Protein AF-A0A1F9LWM3-F1 (afdb_monomer)

Mean predicted aligned error: 17.76 Å

Radius of gyration: 26.32 Å; Cα contacts (8 Å, |Δi|>4): 577; chains: 1; bounding box: 67×89×52 Å

Solvent-accessible surface area (backbone atoms only — not comparable to full-atom values): 18522 Å² total; per-residue (Å²): 136,89,81,86,86,81,88,82,86,82,81,79,80,81,78,81,77,80,77,76,79,79,71,56,38,6,29,39,37,38,36,37,69,60,60,33,37,36,24,49,71,84,42,78,76,50,61,20,31,70,83,51,51,6,36,76,47,73,70,38,68,54,43,80,37,42,39,35,39,34,43,88,90,64,53,74,37,77,48,82,46,73,38,43,62,73,35,62,35,36,34,38,56,45,80,53,101,93,44,68,45,78,48,81,42,74,73,76,59,51,73,53,69,86,62,81,22,7,32,43,36,38,35,35,39,58,74,70,17,39,32,26,51,72,86,41,79,80,46,53,36,52,26,39,41,41,35,38,65,64,40,78,42,45,38,36,40,38,47,96,92,43,76,52,75,48,78,44,78,38,44,59,75,39,70,37,36,39,36,38,31,68,77,80,72,46,73,47,73,64,43,70,84,65,73,77,77,74,68,79,68,90,72,72,98,65,66,58,64,59,45,74,56,67,55,101,84,56,92,62,37,26,61,42,57,42,42,69,46,56,76,77,44,62,72,52,80,76,43,59,47,64,49,99,87,72,46,82,37,80,47,52,92,86,59,81,85,72,66,62,60,83,50,24,24,68,90,70,24,87,58,80,80,41,19,31,51,68,43,40,45,55,53,52,54,42,46,49,21,48,62,40,47,78,79,34,93,84,39,57,69,70,86,52,70,71,66,44,31,50,81,79,80,128

Structure (mmCIF, N/CA/C/O backbone):
data_AF-A0A1F9LWM3-F1
#
_entry.id   AF-A0A1F9LWM3-F1
#
loop_
_atom_site.group_PDB
_atom_site.id
_atom_site.type_symbol
_atom_site.label_atom_id
_atom_site.label_alt_id
_atom_site.label_comp_id
_atom_site.label_asym_id
_atom_site.label_entity_id
_atom_site.label_seq_id
_atom_site.pdbx_PDB_ins_code
_atom_site.Cartn_x
_atom_site.Cartn_y
_atom_site.Cartn_z
_atom_site.occupancy
_atom_site.B_iso_or_equiv
_atom_site.auth_seq_id
_atom_site.auth_comp_id
_atom_site.auth_asym_id
_atom_site.auth_atom_id
_atom_site.pdbx_PDB_model_num
ATOM 1 N N . MET A 1 1 ? 27.255 71.809 -14.593 1.00 40.69 1 MET A N 1
ATOM 2 C CA . MET A 1 1 ? 25.993 71.156 -15.009 1.00 40.69 1 MET A CA 1
ATOM 3 C C . MET A 1 1 ? 25.664 70.048 -14.012 1.00 40.69 1 MET A C 1
ATOM 5 O O . MET A 1 1 ? 26.396 69.072 -13.947 1.00 40.69 1 MET A O 1
ATOM 9 N N . LYS A 1 2 ? 24.634 70.240 -13.176 1.00 40.62 2 LYS A N 1
ATOM 10 C CA . LYS A 1 2 ? 24.134 69.237 -12.217 1.00 40.62 2 LYS A CA 1
ATOM 11 C C . LYS A 1 2 ? 23.352 68.166 -12.987 1.00 40.62 2 LYS A C 1
ATOM 13 O O . LYS A 1 2 ? 22.435 68.528 -13.717 1.00 40.62 2 LYS A O 1
ATOM 18 N N . LYS A 1 3 ? 23.677 66.880 -12.825 1.00 42.22 3 LYS A N 1
ATOM 19 C CA . LYS A 1 3 ? 22.811 65.776 -13.270 1.00 42.22 3 LYS A CA 1
ATOM 20 C C . LYS A 1 3 ? 22.142 65.141 -12.054 1.00 42.22 3 LYS A C 1
ATOM 22 O O . LYS A 1 3 ? 22.800 64.548 -11.208 1.00 42.22 3 LYS A O 1
ATOM 27 N N . PHE A 1 4 ? 20.831 65.343 -11.992 1.00 43.78 4 PHE A N 1
ATOM 28 C CA . PHE A 1 4 ? 19.865 64.604 -11.190 1.00 43.78 4 PHE A CA 1
ATOM 29 C C . PHE A 1 4 ? 19.879 63.125 -11.610 1.00 43.78 4 PHE A C 1
ATOM 31 O O . PHE A 1 4 ? 19.755 62.840 -12.800 1.00 43.78 4 PHE A O 1
ATOM 38 N N . LEU A 1 5 ? 19.966 62.196 -10.656 1.00 40.78 5 LEU A N 1
ATOM 39 C CA . LEU A 1 5 ? 19.463 60.833 -10.836 1.00 40.78 5 LEU A CA 1
ATOM 40 C C . LEU A 1 5 ? 18.351 60.610 -9.810 1.00 40.78 5 LEU A C 1
ATOM 42 O O . LEU A 1 5 ? 18.603 60.551 -8.609 1.00 40.78 5 LEU A O 1
ATOM 46 N N . LEU A 1 6 ? 17.121 60.521 -10.311 1.00 42.84 6 LEU A N 1
ATOM 47 C CA . LEU A 1 6 ? 15.957 60.024 -9.589 1.00 42.84 6 LEU A CA 1
ATOM 48 C C . LEU A 1 6 ? 15.693 58.577 -10.026 1.00 42.84 6 LEU A C 1
ATOM 50 O O . LEU A 1 6 ? 15.659 58.307 -11.222 1.00 42.84 6 LEU A O 1
ATOM 54 N N . GLY A 1 7 ? 15.398 57.719 -9.047 1.00 42.75 7 GLY A N 1
ATOM 55 C CA . GLY A 1 7 ? 14.400 56.652 -9.161 1.00 42.75 7 GLY A CA 1
ATOM 56 C C . GLY A 1 7 ? 14.847 55.310 -9.749 1.00 42.75 7 GLY A C 1
ATOM 57 O O . GLY A 1 7 ? 15.099 55.194 -10.938 1.00 42.75 7 GLY A O 1
ATOM 58 N N . LEU A 1 8 ? 14.800 54.256 -8.932 1.00 37.59 8 LEU A N 1
ATOM 59 C CA . LEU A 1 8 ? 13.649 53.338 -8.893 1.00 37.59 8 LEU A CA 1
ATOM 60 C C . LEU A 1 8 ? 13.832 52.382 -7.700 1.00 37.59 8 LEU A C 1
ATOM 62 O O . LEU A 1 8 ? 14.733 51.549 -7.693 1.00 37.59 8 LEU A O 1
ATOM 66 N N . SER A 1 9 ? 12.986 52.508 -6.676 1.00 44.22 9 SER A N 1
ATOM 67 C CA . SER A 1 9 ? 12.889 51.500 -5.617 1.00 44.22 9 SER A CA 1
ATOM 68 C C . SER A 1 9 ? 11.904 50.435 -6.092 1.00 44.22 9 SER A C 1
ATOM 70 O O . SER A 1 9 ? 10.707 50.698 -6.205 1.00 44.22 9 SER A O 1
ATOM 72 N N . ALA A 1 10 ? 12.411 49.259 -6.456 1.00 43.38 10 ALA A N 1
ATOM 73 C CA . ALA A 1 10 ? 11.581 48.119 -6.818 1.00 43.38 10 ALA A CA 1
ATOM 74 C C . ALA A 1 10 ? 11.093 47.437 -5.531 1.00 43.38 10 ALA A C 1
ATOM 76 O O . ALA A 1 10 ? 11.831 46.689 -4.892 1.00 43.38 10 ALA A O 1
ATOM 77 N N . ALA A 1 11 ? 9.847 47.709 -5.139 1.00 51.31 11 ALA A N 1
ATOM 78 C CA . ALA A 1 11 ? 9.157 46.934 -4.117 1.00 51.31 11 ALA A CA 1
ATOM 79 C C . ALA A 1 11 ? 8.838 45.543 -4.692 1.00 51.31 11 ALA A C 1
ATOM 81 O O . ALA A 1 11 ? 7.931 45.377 -5.506 1.00 51.31 11 ALA A O 1
ATOM 82 N N . MET A 1 12 ? 9.634 44.548 -4.305 1.00 40.72 12 MET A N 1
ATOM 83 C CA . MET A 1 12 ? 9.445 43.151 -4.684 1.00 40.72 12 MET A CA 1
ATOM 84 C C . MET A 1 12 ? 8.271 42.576 -3.882 1.00 40.72 12 MET A C 1
ATOM 86 O O . MET A 1 12 ? 8.397 42.271 -2.697 1.00 40.72 12 MET A O 1
ATOM 90 N N . LEU A 1 13 ? 7.107 42.476 -4.526 1.00 42.38 13 LEU A N 1
ATOM 91 C CA . LEU A 1 13 ? 5.911 41.851 -3.968 1.00 42.38 13 LEU A CA 1
ATOM 92 C C . LEU A 1 13 ? 6.178 40.344 -3.797 1.00 42.38 13 LEU A C 1
ATOM 94 O O . LEU A 1 13 ? 6.247 39.597 -4.774 1.00 42.38 13 LEU A O 1
ATOM 98 N N . LEU A 1 14 ? 6.383 39.906 -2.555 1.00 36.53 14 LEU A N 1
ATOM 99 C CA . LEU A 1 14 ? 6.600 38.506 -2.197 1.00 36.53 14 LEU A CA 1
ATOM 100 C C . LEU A 1 14 ? 5.278 37.735 -2.351 1.00 36.53 14 LEU A C 1
ATOM 102 O O . LEU A 1 14 ? 4.450 37.707 -1.443 1.00 36.53 14 LEU A O 1
ATOM 106 N N . VAL A 1 15 ? 5.066 37.116 -3.510 1.00 42.72 15 VAL A N 1
ATOM 107 C CA . VAL A 1 15 ? 3.964 36.167 -3.709 1.00 42.72 15 VAL A CA 1
ATOM 108 C C . VAL A 1 15 ? 4.359 34.853 -3.036 1.00 42.72 15 VAL A C 1
ATOM 110 O O . VAL A 1 15 ? 5.159 34.082 -3.566 1.00 42.72 15 VAL A O 1
ATOM 113 N N . VAL A 1 16 ? 3.832 34.614 -1.835 1.00 39.31 16 VAL A N 1
ATOM 114 C CA . VAL A 1 16 ? 3.991 33.342 -1.121 1.00 39.31 16 VAL A CA 1
ATOM 115 C C . VAL A 1 16 ? 3.153 32.286 -1.841 1.00 39.31 16 VAL A C 1
ATOM 117 O O . VAL A 1 16 ? 1.946 32.180 -1.635 1.00 39.31 16 VAL A O 1
ATOM 120 N N . PHE A 1 17 ? 3.792 31.506 -2.711 1.00 39.25 17 PHE A N 1
ATOM 121 C CA . PHE A 1 17 ? 3.201 30.289 -3.258 1.00 39.25 17 PHE A CA 1
ATOM 122 C C . PHE A 1 17 ? 3.195 29.212 -2.171 1.00 39.25 17 PHE A C 1
ATOM 124 O O . PHE A 1 17 ? 4.196 28.535 -1.936 1.00 39.25 17 PHE A O 1
ATOM 131 N N . VAL A 1 18 ? 2.056 29.053 -1.496 1.00 36.53 18 VAL A N 1
ATOM 132 C CA . VAL A 1 18 ? 1.803 27.888 -0.643 1.00 36.53 18 VAL A CA 1
ATOM 133 C C . VAL A 1 18 ? 1.646 26.685 -1.570 1.00 36.53 18 VAL A C 1
ATOM 135 O O . VAL A 1 18 ? 0.591 26.463 -2.160 1.00 36.53 18 VAL A O 1
ATOM 138 N N . SER A 1 19 ? 2.733 25.942 -1.758 1.00 38.84 19 SER A N 1
ATOM 139 C CA . SER A 1 19 ? 2.702 24.672 -2.478 1.00 38.84 19 SER A CA 1
ATOM 140 C C . SER A 1 19 ? 2.034 23.647 -1.569 1.00 38.84 19 SER A C 1
ATOM 142 O O . SER A 1 19 ? 2.652 23.143 -0.634 1.00 38.84 19 SER A O 1
ATOM 144 N N . PHE A 1 20 ? 0.751 23.377 -1.796 1.00 34.34 20 PHE A N 1
ATOM 145 C CA . PHE A 1 20 ? 0.092 22.232 -1.182 1.00 34.34 20 PHE A CA 1
ATOM 146 C C . PHE A 1 20 ? 0.652 20.971 -1.846 1.00 34.34 20 PHE A C 1
ATOM 148 O O . PHE A 1 20 ? 0.296 20.650 -2.978 1.00 34.34 20 PHE A O 1
ATOM 155 N N . GLU A 1 21 ? 1.552 20.264 -1.159 1.00 38.19 21 GLU A N 1
ATOM 156 C CA . GLU A 1 21 ? 1.826 18.865 -1.481 1.00 38.19 21 GLU A CA 1
ATOM 157 C C . GLU A 1 21 ? 0.512 18.099 -1.318 1.00 38.19 21 GLU A C 1
ATOM 159 O O . GLU A 1 21 ? 0.048 17.853 -0.202 1.00 38.19 21 GLU A O 1
ATOM 164 N N . VAL A 1 22 ? -0.112 17.733 -2.435 1.00 39.91 22 VAL A N 1
ATOM 165 C CA . VAL A 1 22 ? -1.206 16.766 -2.429 1.00 39.91 22 VAL A CA 1
ATOM 166 C C . VAL A 1 22 ? -0.569 15.413 -2.122 1.00 39.91 22 VAL A C 1
ATOM 168 O O . VAL A 1 22 ? -0.155 14.690 -3.024 1.00 39.91 22 VAL A O 1
ATOM 171 N N . LYS A 1 23 ? -0.405 15.097 -0.832 1.00 45.34 23 LYS A N 1
ATOM 172 C CA . LYS A 1 23 ? 0.000 13.756 -0.400 1.00 45.34 23 LYS A CA 1
ATOM 173 C C . LYS A 1 23 ? -1.009 12.756 -0.953 1.00 45.34 23 LYS A C 1
ATOM 175 O O . LYS A 1 23 ? -2.215 12.940 -0.783 1.00 45.34 23 LYS A O 1
ATOM 180 N N . ALA A 1 24 ? -0.514 11.736 -1.646 1.00 52.72 24 ALA A N 1
ATOM 181 C CA . ALA A 1 24 ? -1.356 10.747 -2.297 1.00 52.72 24 ALA A CA 1
ATOM 182 C C . ALA A 1 24 ? -2.116 9.951 -1.232 1.00 52.72 24 ALA A C 1
ATOM 184 O O . ALA A 1 24 ? -1.538 9.222 -0.434 1.00 52.72 24 ALA A O 1
ATOM 185 N N . ALA A 1 25 ? -3.424 10.145 -1.165 1.00 63.16 25 ALA A N 1
ATOM 186 C CA . ALA A 1 25 ? -4.179 9.701 -0.014 1.00 63.16 25 ALA A CA 1
ATOM 187 C C . ALA A 1 25 ? -4.451 8.182 -0.052 1.00 63.16 25 ALA A C 1
ATOM 189 O O . ALA A 1 25 ? -4.702 7.598 -1.107 1.00 63.16 25 ALA A O 1
ATOM 190 N N . GLY A 1 26 ? -4.354 7.532 1.105 1.00 70.75 26 GLY A N 1
ATOM 191 C CA . GLY A 1 26 ? -4.712 6.134 1.321 1.00 70.75 26 GLY A CA 1
ATOM 192 C C . GLY A 1 26 ? -6.181 5.962 1.707 1.00 70.75 26 GLY A C 1
ATOM 193 O O . GLY A 1 26 ? -6.928 6.924 1.906 1.00 70.75 26 GLY A O 1
ATOM 194 N N . HIS A 1 27 ? -6.600 4.711 1.842 1.00 78.44 27 HIS A N 1
ATOM 195 C CA . HIS A 1 27 ? -7.962 4.342 2.213 1.00 78.44 27 HIS A CA 1
ATOM 196 C C . HIS A 1 27 ? -7.955 3.356 3.384 1.00 78.44 27 HIS A C 1
ATOM 198 O O . HIS A 1 27 ? -6.995 2.609 3.583 1.00 78.44 27 HIS A O 1
ATOM 204 N N . LEU A 1 28 ? -9.041 3.328 4.151 1.00 83.62 28 LEU A N 1
ATOM 205 C CA . LEU A 1 28 ? -9.250 2.376 5.238 1.00 83.62 28 LEU A CA 1
ATOM 206 C C . LEU A 1 28 ? -10.590 1.670 5.048 1.00 83.62 28 LEU A C 1
ATOM 208 O O . LEU A 1 28 ? -11.639 2.306 5.095 1.00 83.62 28 LEU A O 1
ATOM 212 N N . GLN A 1 29 ? -10.556 0.351 4.896 1.00 85.44 29 GLN A N 1
ATOM 213 C CA . GLN A 1 29 ? -11.725 -0.509 5.016 1.00 85.44 29 GLN A CA 1
ATOM 214 C C . GLN A 1 29 ? -11.766 -1.076 6.434 1.00 85.44 29 GLN A C 1
ATOM 216 O O . GLN A 1 29 ? -10.887 -1.828 6.845 1.00 85.44 29 GLN A O 1
ATOM 221 N N . ILE A 1 30 ? -12.826 -0.771 7.163 1.00 87.75 30 ILE A N 1
ATOM 222 C CA . ILE A 1 30 ? -13.181 -1.452 8.401 1.00 87.75 30 ILE A CA 1
ATOM 223 C C . ILE A 1 30 ? -14.197 -2.526 8.033 1.00 87.75 30 ILE A C 1
ATOM 225 O O . ILE A 1 30 ? -15.249 -2.221 7.470 1.00 87.75 30 ILE A O 1
ATOM 229 N N . VAL A 1 31 ? -13.872 -3.780 8.326 1.00 83.88 31 VAL A N 1
ATOM 230 C CA . VAL A 1 31 ? -14.767 -4.925 8.146 1.00 83.88 31 VAL A CA 1
ATOM 231 C C . VAL A 1 31 ? -15.340 -5.277 9.509 1.00 83.88 31 VAL A C 1
ATOM 233 O O . VAL A 1 31 ? -14.603 -5.698 10.397 1.00 83.88 31 VAL A O 1
ATOM 236 N N . ALA A 1 32 ? -16.639 -5.060 9.692 1.00 85.62 32 ALA A N 1
ATOM 237 C CA . ALA A 1 32 ? -17.309 -5.236 10.977 1.00 85.62 32 ALA A CA 1
ATOM 238 C C . ALA A 1 32 ? -18.819 -5.433 10.790 1.00 85.62 32 ALA A C 1
ATOM 240 O O . ALA A 1 32 ? -19.375 -5.088 9.744 1.00 85.62 32 ALA A O 1
ATOM 241 N N . GLU A 1 33 ? -19.485 -5.936 11.830 1.00 86.94 33 GLU A N 1
ATOM 242 C CA . GLU A 1 33 ? -20.948 -5.910 11.933 1.00 86.94 33 GLU A CA 1
ATOM 243 C C . GLU A 1 33 ? -21.484 -4.460 11.948 1.00 86.94 33 GLU A C 1
ATOM 245 O O . GLU A 1 33 ? -20.719 -3.533 12.234 1.00 86.94 33 GLU A O 1
ATOM 250 N N . PRO A 1 34 ? -22.758 -4.214 11.589 1.00 91.00 34 PRO A N 1
ATOM 251 C CA . PRO A 1 34 ? -23.325 -2.865 11.589 1.00 91.00 34 PRO A CA 1
ATOM 252 C C . PRO A 1 34 ? -23.490 -2.288 13.007 1.00 91.00 34 PRO A C 1
ATOM 254 O O . PRO A 1 34 ? -23.696 -3.028 13.963 1.00 91.00 34 PRO A O 1
ATOM 257 N N . GLY A 1 35 ? -23.459 -0.958 13.126 1.00 91.38 35 GLY A N 1
ATOM 258 C CA . GLY A 1 35 ? -23.727 -0.233 14.378 1.00 91.38 35 GLY A CA 1
ATOM 259 C C . GLY A 1 35 ? -22.514 -0.015 15.292 1.00 91.38 35 GLY A C 1
ATOM 260 O O . GLY A 1 35 ? -22.679 0.396 16.439 1.00 91.38 35 GLY A O 1
ATOM 261 N N . ILE A 1 36 ? -21.291 -0.269 14.815 1.00 93.06 36 ILE A N 1
ATOM 262 C CA . ILE A 1 36 ? -20.056 0.018 15.558 1.00 93.06 36 ILE A CA 1
ATOM 263 C C . ILE A 1 36 ? -19.633 1.458 15.284 1.00 93.06 36 ILE A C 1
ATOM 265 O O . ILE A 1 36 ? -19.370 1.819 14.134 1.00 93.06 36 ILE A O 1
ATOM 269 N N . ARG A 1 37 ? -19.527 2.282 16.332 1.00 95.50 37 ARG A N 1
ATOM 270 C CA . ARG A 1 37 ? -19.065 3.673 16.221 1.00 95.50 37 ARG A CA 1
ATOM 271 C C . ARG A 1 37 ? -17.559 3.712 16.033 1.00 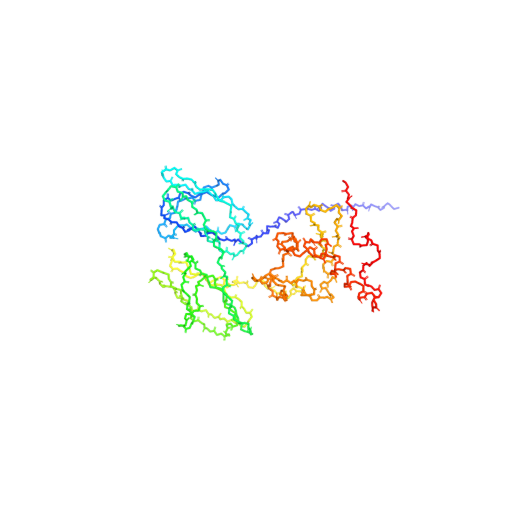95.50 37 ARG A C 1
ATOM 273 O O . ARG A 1 37 ? -16.821 3.150 16.838 1.00 95.50 37 ARG A O 1
ATOM 280 N N . ILE A 1 38 ? -17.104 4.422 15.007 1.00 95.44 38 ILE A N 1
ATOM 281 C CA . ILE A 1 38 ? -15.694 4.534 14.636 1.00 95.44 38 ILE A CA 1
ATOM 282 C C . ILE A 1 38 ? -15.186 5.955 14.869 1.00 95.44 38 ILE A C 1
ATOM 284 O O . ILE A 1 38 ? -15.796 6.938 14.437 1.00 95.44 38 ILE A O 1
ATOM 288 N N . ARG A 1 39 ? -14.011 6.060 15.497 1.00 94.19 39 ARG A N 1
ATOM 289 C CA . ARG A 1 39 ? -13.215 7.288 15.581 1.00 94.19 39 ARG A CA 1
ATOM 290 C C . ARG A 1 39 ? -11.779 7.033 15.124 1.00 94.19 39 ARG A C 1
ATOM 292 O O . ARG A 1 39 ? -11.217 5.978 15.416 1.00 94.19 39 ARG A O 1
ATOM 299 N N . LEU A 1 40 ? -11.180 8.012 14.453 1.00 90.12 40 LEU A N 1
ATOM 300 C CA . LEU A 1 40 ? -9.762 8.029 14.088 1.00 90.12 40 LEU A CA 1
ATOM 301 C C . LEU A 1 40 ? -9.097 9.257 14.706 1.00 90.12 40 LEU A C 1
ATOM 303 O O . LEU A 1 40 ? -9.553 10.365 14.457 1.00 90.12 40 LEU A O 1
ATOM 307 N N . ASN A 1 41 ? -8.029 9.077 15.489 1.00 89.38 41 ASN A N 1
ATOM 308 C CA . ASN A 1 41 ? -7.364 10.172 16.218 1.00 89.38 41 ASN A CA 1
ATOM 309 C C . ASN A 1 41 ? -8.370 11.042 16.996 1.00 89.38 41 ASN A C 1
ATOM 311 O O . ASN A 1 41 ? -8.337 12.265 16.932 1.00 89.38 41 ASN A O 1
ATOM 315 N N . ASP A 1 42 ? -9.316 10.380 17.669 1.00 87.06 42 ASP A N 1
ATOM 316 C CA . ASP A 1 42 ? -10.435 10.983 18.401 1.00 87.06 42 ASP A CA 1
ATOM 317 C C . ASP A 1 42 ? -11.478 11.726 17.535 1.00 87.06 42 ASP A C 1
ATOM 319 O O . ASP A 1 42 ? -12.533 12.112 18.036 1.00 87.06 42 ASP A O 1
ATOM 323 N N . GLU A 1 43 ? -11.302 11.831 16.223 1.00 94.00 43 GLU A N 1
ATOM 324 C CA . GLU A 1 43 ? -12.312 12.372 15.312 1.00 94.00 43 GLU A CA 1
ATOM 325 C C . GLU A 1 43 ? -13.388 11.319 14.994 1.00 94.00 43 GLU A C 1
ATOM 327 O O . GLU A 1 43 ? -13.061 10.198 14.603 1.00 94.00 43 GLU A O 1
ATOM 332 N N . ALA A 1 44 ? -14.673 11.655 15.143 1.00 94.44 44 ALA A N 1
ATOM 333 C CA . ALA A 1 44 ? -15.774 10.748 14.810 1.00 94.44 44 ALA A CA 1
ATOM 334 C C . ALA A 1 44 ? -15.939 10.573 13.294 1.00 94.44 44 ALA A C 1
ATOM 336 O O . ALA A 1 44 ? -16.039 11.551 12.560 1.00 94.44 44 ALA A O 1
ATOM 337 N N . LYS A 1 45 ? -15.990 9.315 12.837 1.00 94.50 45 LYS A N 1
ATOM 338 C CA . LYS A 1 45 ? -16.151 8.948 11.418 1.00 94.50 45 LYS A CA 1
ATOM 339 C C . LYS A 1 45 ? -17.523 8.353 11.090 1.00 94.50 45 LYS A C 1
ATOM 341 O O . LYS A 1 45 ? -17.865 8.250 9.918 1.00 94.50 45 LYS A O 1
ATOM 346 N N . GLY A 1 46 ? -18.314 8.008 12.106 1.00 94.19 46 GLY A N 1
ATOM 347 C CA . GLY A 1 46 ? -19.680 7.495 11.968 1.00 94.19 46 GLY A CA 1
ATOM 348 C C . GLY A 1 46 ? -19.824 6.060 12.470 1.00 94.19 46 GLY A C 1
ATOM 349 O O . GLY A 1 46 ? -19.032 5.611 13.299 1.00 94.19 46 GLY A O 1
ATOM 350 N N . GLU A 1 47 ? -20.819 5.342 11.951 1.00 93.75 47 GLU A N 1
ATOM 351 C CA . GLU A 1 47 ? -21.125 3.954 12.317 1.00 93.75 47 GLU A CA 1
ATOM 352 C C . GLU A 1 47 ? -20.956 2.996 11.131 1.00 93.75 47 GLU A C 1
ATOM 354 O O . GLU A 1 47 ? -21.168 3.362 9.972 1.00 93.75 47 GLU A O 1
ATOM 359 N N . THR A 1 48 ? -20.549 1.759 11.412 1.00 91.38 48 THR A N 1
ATOM 360 C CA . THR A 1 48 ? -20.458 0.689 10.409 1.00 91.38 48 THR A CA 1
ATOM 361 C C . THR A 1 48 ? -21.847 0.290 9.901 1.00 91.38 48 THR A C 1
ATOM 363 O O . THR A 1 48 ? -22.832 0.312 10.637 1.00 91.38 48 THR A O 1
ATOM 366 N N . THR A 1 49 ? -21.951 -0.106 8.630 1.00 86.12 49 THR A N 1
ATOM 367 C CA . THR A 1 49 ? -23.220 -0.466 7.980 1.00 86.12 49 THR A CA 1
ATOM 368 C C . THR A 1 49 ? -23.113 -1.772 7.199 1.00 86.12 49 THR A C 1
ATOM 370 O O . THR A 1 49 ? -22.057 -2.121 6.667 1.00 86.12 49 THR A O 1
ATOM 373 N N . GLN A 1 50 ? -24.241 -2.469 7.043 1.00 79.44 50 GLN A N 1
ATOM 374 C CA . GLN A 1 50 ? -24.302 -3.690 6.237 1.00 79.44 50 GLN A CA 1
ATOM 375 C C . GLN A 1 50 ? -24.029 -3.413 4.748 1.00 79.44 50 GLN A C 1
ATOM 377 O O . GLN A 1 50 ? -23.350 -4.201 4.094 1.00 79.44 50 GLN A O 1
ATOM 382 N N . LYS A 1 51 ? -24.488 -2.266 4.217 1.00 70.00 51 LYS A N 1
ATOM 383 C CA . LYS A 1 51 ? -24.311 -1.879 2.802 1.00 70.00 51 LYS A CA 1
ATOM 384 C C . LYS A 1 51 ? -22.834 -1.809 2.387 1.00 70.00 51 LYS A C 1
ATOM 386 O O . LYS A 1 51 ? -22.517 -2.106 1.240 1.00 70.00 51 LYS A O 1
ATOM 391 N N . ALA A 1 52 ? -21.944 -1.427 3.303 1.00 66.38 52 ALA A N 1
ATOM 392 C CA . ALA A 1 52 ? -20.509 -1.300 3.049 1.00 66.38 52 ALA A CA 1
ATOM 393 C C . ALA A 1 52 ? -19.677 -2.481 3.588 1.00 66.38 52 ALA A C 1
ATOM 395 O O . ALA A 1 52 ? -18.448 -2.411 3.562 1.00 66.38 52 ALA A O 1
ATOM 396 N N . GLY A 1 53 ? -20.321 -3.538 4.108 1.00 74.00 53 GLY A N 1
ATOM 397 C CA . GLY A 1 53 ? -19.628 -4.622 4.816 1.00 74.00 53 GLY A CA 1
ATOM 398 C C . GLY A 1 53 ? -18.822 -4.125 6.025 1.00 74.00 53 GLY A C 1
ATOM 399 O O . GLY A 1 53 ? -17.756 -4.664 6.314 1.00 74.00 53 GLY A O 1
ATOM 400 N N . GLY A 1 54 ? -19.290 -3.050 6.669 1.00 86.25 54 GLY A N 1
ATOM 401 C CA . GLY A 1 54 ? -18.558 -2.284 7.672 1.00 86.25 54 GLY A CA 1
ATOM 402 C C . GLY A 1 54 ? -18.513 -0.793 7.321 1.00 86.25 54 GLY A C 1
ATOM 403 O O . GLY A 1 54 ? -19.555 -0.155 7.174 1.00 86.25 54 GLY A O 1
ATOM 404 N N . MET A 1 55 ? -17.319 -0.216 7.198 1.00 87.81 55 MET A N 1
ATOM 405 C CA . MET A 1 55 ? -17.106 1.194 6.846 1.00 87.81 55 MET A CA 1
ATOM 406 C C . MET A 1 55 ? -15.918 1.334 5.893 1.00 87.81 55 MET A C 1
ATOM 408 O O . MET A 1 55 ? -14.917 0.644 6.049 1.00 87.81 55 MET A O 1
ATOM 412 N N . TYR A 1 56 ? -16.006 2.257 4.936 1.00 85.25 56 TYR A N 1
ATOM 413 C CA . TYR A 1 56 ? -14.884 2.616 4.071 1.00 85.25 56 TYR A CA 1
ATOM 414 C C . TYR A 1 56 ? -14.603 4.109 4.177 1.00 85.25 56 TYR A C 1
ATOM 416 O O . TYR A 1 56 ? -15.505 4.923 3.979 1.00 85.25 56 TYR A O 1
ATOM 424 N N . LEU A 1 57 ? -13.360 4.453 4.497 1.00 85.81 57 LEU A N 1
ATOM 425 C CA . LEU A 1 57 ? -12.881 5.821 4.613 1.00 85.81 57 LEU A CA 1
ATOM 426 C C . LEU A 1 57 ? -11.873 6.099 3.508 1.00 85.81 57 LEU A C 1
ATOM 428 O O . LEU A 1 57 ? -10.909 5.358 3.317 1.00 85.81 57 LEU A O 1
ATOM 432 N N . GLU A 1 58 ? -12.109 7.189 2.792 1.00 79.81 58 GLU A N 1
ATOM 433 C CA . GLU A 1 58 ? -11.300 7.605 1.659 1.00 79.81 58 GLU A CA 1
ATOM 434 C C . GLU A 1 58 ? -10.414 8.785 1.997 1.00 79.81 58 GLU A C 1
ATOM 436 O O . GLU A 1 58 ? -10.707 9.570 2.897 1.00 79.81 58 GLU A O 1
ATOM 441 N N . ASN A 1 59 ? -9.364 8.928 1.197 1.00 75.56 59 ASN A N 1
ATOM 442 C CA . ASN A 1 59 ? -8.505 10.093 1.189 1.00 75.56 59 ASN A CA 1
ATOM 443 C C . ASN A 1 59 ? -7.878 10.407 2.557 1.00 75.56 59 ASN A C 1
ATOM 445 O O . ASN A 1 59 ? -7.757 11.563 2.962 1.00 75.56 59 ASN A O 1
ATOM 449 N N . LEU A 1 60 ? -7.456 9.361 3.264 1.00 77.50 60 LEU A N 1
ATOM 450 C CA . LEU A 1 60 ? -6.708 9.477 4.506 1.00 77.50 60 LEU A CA 1
ATOM 451 C C . LEU A 1 60 ? -5.237 9.750 4.186 1.00 77.50 60 LEU A C 1
ATOM 453 O O . LEU A 1 60 ? -4.638 9.065 3.361 1.00 77.50 60 LEU A O 1
ATOM 457 N N . ALA A 1 61 ? -4.631 10.736 4.840 1.00 78.38 61 ALA A N 1
ATOM 458 C CA . ALA A 1 61 ? -3.194 10.959 4.713 1.00 78.38 61 ALA A CA 1
ATOM 459 C C . ALA A 1 61 ? -2.420 9.714 5.176 1.00 78.38 61 ALA A C 1
ATOM 461 O O . ALA A 1 61 ? -2.836 9.038 6.114 1.00 78.38 61 ALA A O 1
ATOM 462 N N . ALA A 1 62 ? -1.279 9.405 4.560 1.00 70.06 62 ALA A N 1
ATOM 463 C CA . ALA A 1 62 ? -0.423 8.359 5.103 1.00 70.06 62 ALA A CA 1
ATOM 464 C C . ALA A 1 62 ? 0.114 8.745 6.486 1.00 70.06 62 ALA A C 1
ATOM 466 O O . ALA A 1 62 ? 0.478 9.897 6.743 1.00 70.06 62 ALA A O 1
ATOM 467 N N . GLY A 1 63 ? 0.186 7.763 7.380 1.00 69.88 63 GLY A N 1
ATOM 468 C CA . GLY A 1 63 ? 0.608 7.973 8.758 1.00 69.88 63 GLY A CA 1
ATOM 469 C C . GLY A 1 63 ? -0.040 7.007 9.738 1.00 69.88 63 GLY A C 1
ATOM 470 O O . GLY A 1 63 ? -0.817 6.130 9.362 1.00 69.88 63 GLY A O 1
ATOM 471 N N . SER A 1 64 ? 0.313 7.171 11.011 1.00 75.50 64 SER A N 1
ATOM 472 C CA . SER A 1 64 ? -0.296 6.409 12.099 1.00 75.50 64 SER A CA 1
ATOM 473 C C . SER A 1 64 ? -1.619 7.039 12.515 1.00 75.50 64 SER A C 1
ATOM 475 O O . SER A 1 64 ? -1.705 8.254 12.709 1.00 75.50 64 SER A O 1
ATOM 477 N N . TYR A 1 65 ? -2.635 6.204 12.686 1.00 80.19 65 TYR A N 1
ATOM 478 C CA . TYR A 1 65 ? -3.939 6.576 13.206 1.00 80.19 65 TYR A CA 1
ATOM 479 C C . TYR A 1 65 ? -4.279 5.716 14.414 1.00 80.19 65 TYR A C 1
ATOM 481 O O . TYR A 1 65 ? -4.125 4.496 14.402 1.00 80.19 65 TYR A O 1
ATOM 489 N N . LYS A 1 66 ? -4.815 6.354 15.450 1.00 82.75 66 LYS A N 1
ATOM 490 C CA . LYS A 1 66 ? -5.470 5.681 16.564 1.00 82.75 66 LYS A CA 1
ATOM 491 C C . LYS A 1 66 ? -6.913 5.388 16.171 1.00 82.75 66 LYS A C 1
ATOM 493 O O . LYS A 1 66 ? -7.744 6.294 16.145 1.00 82.75 66 LYS A O 1
ATOM 498 N N . LEU A 1 67 ? -7.201 4.132 15.865 1.00 87.00 67 LEU A N 1
ATOM 499 C CA . LEU A 1 67 ? -8.550 3.631 15.655 1.00 87.00 67 LEU A CA 1
ATOM 500 C C . LEU A 1 67 ? -9.204 3.364 17.009 1.00 87.00 67 LEU A C 1
ATOM 502 O O . LEU A 1 67 ? -8.663 2.622 17.825 1.00 87.00 67 LEU A O 1
ATOM 506 N N . LYS A 1 68 ? -10.380 3.944 17.232 1.00 90.62 68 LYS A N 1
ATOM 507 C CA . LYS A 1 68 ? -11.250 3.637 18.365 1.00 90.62 68 LYS A CA 1
ATOM 508 C C . LYS A 1 68 ? -12.588 3.132 17.823 1.00 90.62 68 LYS A C 1
ATOM 510 O O . LYS A 1 68 ? -13.220 3.835 17.037 1.00 90.62 68 LYS A O 1
ATOM 515 N N . ALA A 1 69 ? -12.992 1.932 18.225 1.00 91.75 69 ALA A N 1
ATOM 516 C CA . ALA A 1 69 ? -14.247 1.308 17.817 1.00 91.75 69 ALA A CA 1
ATOM 517 C C . ALA A 1 69 ? -15.084 0.964 19.055 1.00 91.75 69 ALA A C 1
ATOM 519 O O . ALA A 1 69 ? -14.555 0.388 20.001 1.00 91.75 69 ALA A O 1
ATOM 520 N N . GLU A 1 70 ? -16.361 1.341 19.059 1.00 91.81 70 GLU A N 1
ATOM 521 C CA . GLU A 1 70 ? -17.233 1.259 20.236 1.00 91.81 70 GLU A CA 1
ATOM 522 C C . GLU A 1 70 ? -18.591 0.644 19.881 1.00 91.81 70 GLU A C 1
ATOM 524 O O . GLU A 1 70 ? -19.249 1.079 18.930 1.00 91.81 70 GLU A O 1
ATOM 529 N N . LYS A 1 71 ? -19.017 -0.361 20.651 1.00 89.44 71 LYS A N 1
ATOM 530 C CA . LYS A 1 71 ? -20.358 -0.951 20.555 1.00 89.44 71 LYS A CA 1
ATOM 531 C C . LYS A 1 71 ? -21.396 -0.123 21.301 1.00 89.44 71 LYS A C 1
ATOM 533 O O . LYS A 1 71 ? -21.089 0.576 22.262 1.00 89.44 71 LYS A O 1
ATOM 538 N N . ALA A 1 72 ? -22.666 -0.298 20.938 1.00 87.50 72 ALA A N 1
ATOM 539 C CA . ALA A 1 72 ? -23.786 0.246 21.708 1.00 87.50 72 ALA A CA 1
ATOM 540 C C . ALA A 1 72 ? -23.829 -0.268 23.164 1.00 87.50 72 ALA A C 1
ATOM 542 O O . ALA A 1 72 ? -24.300 0.447 24.042 1.00 87.50 72 ALA A O 1
ATOM 543 N N . THR A 1 73 ? -23.307 -1.472 23.417 1.00 86.25 73 THR A N 1
ATOM 544 C CA . THR A 1 73 ? -23.156 -2.083 24.751 1.00 86.25 73 THR A CA 1
ATOM 545 C C . THR A 1 73 ? -22.095 -1.403 25.621 1.00 86.25 73 THR A C 1
ATOM 547 O O . THR A 1 73 ? -22.069 -1.638 26.824 1.00 86.25 73 THR A O 1
ATOM 550 N N . GLY A 1 74 ? -21.241 -0.551 25.041 1.00 83.00 74 GLY A N 1
ATOM 551 C CA . GLY A 1 74 ? -20.128 0.112 25.727 1.00 83.00 74 GLY A CA 1
ATOM 552 C C . GLY A 1 74 ? -18.771 -0.573 25.539 1.00 83.00 74 GLY A C 1
ATOM 553 O O . GLY A 1 74 ? -17.757 -0.009 25.950 1.00 83.00 74 GLY A O 1
ATOM 554 N N . ASP A 1 75 ? -18.726 -1.742 24.888 1.00 85.12 75 ASP A N 1
ATOM 555 C CA . ASP A 1 75 ? -17.467 -2.431 24.587 1.00 85.12 75 ASP A CA 1
ATOM 556 C C . ASP A 1 75 ? -16.584 -1.563 23.698 1.00 85.12 75 ASP A C 1
ATOM 558 O O . ASP A 1 75 ? -17.048 -0.997 22.699 1.00 85.12 75 ASP A O 1
ATOM 562 N N . LEU A 1 76 ? -15.303 -1.472 24.058 1.00 85.12 76 LEU A N 1
ATOM 563 C CA . LEU A 1 76 ? -14.376 -0.548 23.432 1.00 85.12 76 LEU A CA 1
ATOM 564 C C . LEU A 1 76 ? -13.083 -1.219 22.977 1.00 85.12 76 LEU A C 1
ATOM 566 O O . LEU A 1 76 ? -12.358 -1.813 23.770 1.00 85.12 76 LEU A O 1
ATOM 570 N N . LEU A 1 77 ? -12.739 -0.991 21.710 1.00 83.31 77 LEU A N 1
ATOM 571 C CA . LEU A 1 77 ? -11.443 -1.309 21.130 1.00 83.31 77 LEU A CA 1
ATOM 572 C C . LEU A 1 77 ? -10.654 -0.042 20.828 1.00 83.31 77 LEU A C 1
ATOM 574 O O . LEU A 1 77 ? -11.186 0.919 20.267 1.00 83.31 77 LEU A O 1
ATOM 578 N N . VAL A 1 78 ? -9.353 -0.082 21.107 1.00 82.00 78 VAL A N 1
ATOM 579 C CA . VAL A 1 78 ? -8.393 0.919 20.644 1.00 82.00 78 VAL A CA 1
ATOM 580 C C . VAL A 1 78 ? -7.222 0.205 19.977 1.00 82.00 78 VAL A C 1
ATOM 582 O O . VAL A 1 78 ? -6.618 -0.679 20.575 1.00 82.00 78 VAL A O 1
ATOM 585 N N . ALA A 1 79 ? -6.886 0.601 18.752 1.00 73.12 79 ALA A N 1
ATOM 586 C CA . ALA A 1 79 ? -5.777 0.047 17.982 1.00 73.12 79 ALA A CA 1
ATOM 587 C C . ALA A 1 79 ? -4.984 1.159 17.282 1.00 73.12 79 ALA A C 1
ATOM 589 O O . ALA A 1 79 ? -5.524 2.219 16.971 1.00 73.12 79 ALA A O 1
ATOM 590 N N . SER A 1 80 ? -3.702 0.913 17.012 1.00 69.19 80 SER A N 1
ATOM 591 C CA . SER A 1 80 ? -2.892 1.768 16.139 1.00 69.19 80 SER A CA 1
ATOM 592 C C . SER A 1 80 ? -2.840 1.141 14.751 1.00 69.19 80 SER A C 1
ATOM 594 O O . SER A 1 80 ? -2.475 -0.026 14.616 1.00 69.19 80 SER A O 1
ATOM 596 N N . ILE A 1 81 ? -3.186 1.912 13.725 1.00 69.56 81 ILE A N 1
ATOM 597 C CA . ILE A 1 81 ? -3.208 1.470 12.329 1.00 69.56 81 ILE A CA 1
ATOM 598 C C . ILE A 1 81 ? -2.337 2.398 11.487 1.00 69.56 81 ILE A C 1
ATOM 600 O O . ILE A 1 81 ? -2.310 3.606 11.707 1.00 69.56 81 ILE A O 1
ATOM 604 N N . MET A 1 82 ? -1.609 1.840 10.525 1.00 64.94 82 MET A N 1
ATOM 605 C CA . MET A 1 82 ? -0.773 2.614 9.608 1.00 64.94 82 MET A CA 1
ATOM 606 C C . MET A 1 82 ? -1.472 2.727 8.262 1.00 64.94 82 MET A C 1
ATOM 608 O O . MET A 1 82 ? -1.647 1.717 7.591 1.00 64.94 82 MET A O 1
ATOM 612 N N . ILE A 1 83 ? -1.834 3.944 7.861 1.00 65.81 83 ILE A N 1
ATOM 613 C CA . ILE A 1 83 ? -2.294 4.246 6.504 1.00 65.81 83 ILE A CA 1
ATOM 614 C C . ILE A 1 83 ? -1.073 4.491 5.620 1.00 65.81 83 ILE A C 1
ATOM 616 O O . ILE A 1 83 ? -0.134 5.187 6.017 1.00 65.81 83 ILE A O 1
ATOM 620 N N . TYR A 1 84 ? -1.090 3.922 4.419 1.00 63.12 84 TYR A N 1
ATOM 621 C CA . TYR A 1 84 ? -0.039 4.081 3.418 1.00 63.12 84 TYR A CA 1
ATOM 622 C C . TYR A 1 84 ? -0.590 4.819 2.202 1.00 63.12 84 TYR A C 1
ATOM 624 O O . TYR A 1 84 ? -1.760 4.641 1.857 1.00 63.12 84 TYR A O 1
ATOM 632 N N . ASP A 1 85 ? 0.265 5.596 1.540 1.00 58.16 85 ASP A N 1
ATOM 633 C CA . ASP A 1 85 ? -0.113 6.328 0.333 1.00 58.16 85 ASP A CA 1
ATOM 634 C C . ASP A 1 85 ? -0.652 5.362 -0.732 1.00 58.16 85 ASP A C 1
ATOM 636 O O . ASP A 1 85 ? -0.069 4.301 -0.981 1.00 58.16 85 ASP A O 1
ATOM 640 N N . GLU A 1 86 ? -1.789 5.726 -1.327 1.00 60.28 86 GLU A N 1
ATOM 641 C CA . GLU A 1 86 ? -2.471 4.996 -2.405 1.00 60.28 86 GLU A CA 1
ATOM 642 C C . GLU A 1 86 ? -2.812 3.523 -2.118 1.00 60.28 86 GLU A C 1
ATOM 644 O O . GLU A 1 86 ? -3.105 2.767 -3.048 1.00 60.28 86 GLU A O 1
ATOM 649 N N . ARG A 1 87 ? -2.789 3.079 -0.857 1.00 63.00 87 ARG A N 1
ATOM 650 C CA . ARG A 1 87 ? -3.185 1.715 -0.475 1.00 63.00 87 ARG A CA 1
ATOM 651 C C . ARG A 1 87 ? -4.484 1.718 0.302 1.00 63.00 87 ARG A C 1
ATOM 653 O O . ARG A 1 87 ? -4.791 2.672 1.013 1.00 63.00 87 ARG A O 1
ATOM 660 N N . THR A 1 88 ? -5.199 0.601 0.222 1.00 67.31 88 THR A N 1
ATOM 661 C CA . THR A 1 88 ? -6.303 0.326 1.137 1.00 67.31 88 THR A CA 1
ATOM 662 C C . THR A 1 88 ? -5.801 -0.546 2.275 1.00 67.31 88 THR A C 1
ATOM 664 O O . THR A 1 88 ? -5.300 -1.646 2.057 1.00 67.31 88 THR A O 1
ATOM 667 N N . VAL A 1 89 ? -5.939 -0.060 3.501 1.00 69.56 89 VAL A N 1
ATOM 668 C CA . VAL A 1 89 ? -5.699 -0.850 4.709 1.00 69.56 89 VAL A CA 1
ATOM 669 C C . VAL A 1 89 ? -7.013 -1.500 5.103 1.00 69.56 89 VAL A C 1
ATOM 671 O O . VAL A 1 89 ? -8.023 -0.807 5.197 1.00 69.56 89 VAL A O 1
ATOM 674 N N . ALA A 1 90 ? -7.022 -2.813 5.326 1.00 70.50 90 ALA A N 1
ATOM 675 C CA . ALA A 1 90 ? -8.187 -3.506 5.853 1.00 70.50 90 ALA A CA 1
ATOM 676 C C . ALA A 1 90 ? -7.983 -3.808 7.339 1.00 70.50 90 ALA A C 1
ATOM 678 O O . ALA A 1 90 ? -6.978 -4.401 7.731 1.00 70.50 90 ALA A O 1
ATOM 679 N N . VAL A 1 91 ? -8.953 -3.418 8.158 1.00 75.56 91 VAL A N 1
ATOM 680 C CA . VAL A 1 91 ? -9.009 -3.759 9.579 1.00 75.56 91 VAL A CA 1
ATOM 681 C C . VAL A 1 91 ? -10.285 -4.537 9.815 1.00 75.56 91 VAL A C 1
ATOM 683 O O . VAL A 1 91 ? -11.384 -3.994 9.681 1.00 75.56 91 VAL A O 1
ATOM 686 N N . LYS A 1 92 ? -10.151 -5.813 10.163 1.00 78.12 92 LYS A N 1
ATOM 687 C CA . LYS A 1 92 ? -11.297 -6.628 10.558 1.00 78.12 92 LYS A CA 1
ATOM 688 C C . LYS A 1 92 ? -11.494 -6.512 12.062 1.00 78.12 92 LYS A C 1
ATOM 690 O O . LYS A 1 92 ? -10.564 -6.768 12.822 1.00 78.12 92 LYS A O 1
ATOM 695 N N . LEU A 1 93 ? -12.695 -6.116 12.474 1.00 80.88 93 LEU A N 1
ATOM 696 C CA . LEU A 1 93 ? -13.107 -6.091 13.873 1.00 80.88 93 LEU A CA 1
ATOM 697 C C . LEU A 1 93 ? -13.814 -7.408 14.189 1.00 80.88 93 LEU A C 1
ATOM 699 O O . LEU A 1 93 ? -14.882 -7.690 13.644 1.00 80.88 93 LEU A O 1
ATOM 703 N N . VAL A 1 94 ? -13.200 -8.218 15.047 1.00 72.19 94 VAL A N 1
ATOM 704 C CA . VAL A 1 94 ? -13.753 -9.497 15.506 1.00 72.19 94 VAL A CA 1
ATOM 705 C C . VAL A 1 94 ? -14.224 -9.348 16.946 1.00 72.19 94 VAL A C 1
ATOM 707 O O . VAL A 1 94 ? -13.508 -8.775 17.766 1.00 72.19 94 VAL A O 1
ATOM 710 N N . PHE A 1 95 ? -15.412 -9.871 17.245 1.00 67.31 95 PHE A N 1
ATOM 711 C CA . PHE A 1 95 ? -15.975 -9.922 18.592 1.00 67.31 95 PHE A CA 1
ATOM 712 C C . PHE A 1 95 ? -15.987 -11.368 19.079 1.00 67.31 95 PHE A C 1
ATOM 714 O O . PHE A 1 95 ? -16.708 -12.190 18.521 1.00 67.31 95 PHE A O 1
ATOM 721 N N . ASN A 1 96 ? -15.221 -11.666 20.124 1.00 64.25 96 ASN A N 1
ATOM 722 C CA . ASN A 1 96 ? -15.204 -12.977 20.768 1.00 64.25 96 ASN A CA 1
ATOM 723 C C . ASN A 1 96 ? -15.649 -12.810 22.217 1.00 64.25 96 ASN A C 1
ATOM 725 O O . ASN A 1 96 ? -14.920 -12.156 22.950 1.00 64.25 96 ASN A O 1
ATOM 729 N N . ASN A 1 97 ? -16.804 -13.381 22.594 1.00 51.50 97 ASN A N 1
ATOM 730 C CA . ASN A 1 97 ? -17.330 -13.535 23.966 1.00 51.50 97 ASN A CA 1
ATOM 731 C C . ASN A 1 97 ? -16.696 -12.594 25.023 1.00 51.50 97 ASN A C 1
ATOM 733 O O . ASN A 1 97 ? -16.075 -13.101 25.947 1.00 51.50 97 ASN A O 1
ATOM 737 N N . ASP A 1 98 ? -16.826 -11.265 24.853 1.00 52.94 98 ASP A N 1
ATOM 738 C CA . ASP A 1 98 ? -16.317 -10.164 25.717 1.00 52.94 98 ASP A CA 1
ATOM 739 C C . ASP A 1 98 ? -15.035 -9.419 25.272 1.00 52.94 98 ASP A C 1
ATOM 741 O O . ASP A 1 98 ? -14.490 -8.602 26.014 1.00 52.94 98 ASP A O 1
ATOM 745 N N . SER A 1 99 ? -14.517 -9.634 24.060 1.00 47.53 99 SER A N 1
ATOM 746 C CA . SER A 1 99 ? -13.345 -8.900 23.555 1.00 47.53 99 SER A CA 1
ATOM 747 C C . SER A 1 99 ? -13.426 -8.567 22.071 1.00 47.53 99 SER A C 1
ATOM 749 O O . SER A 1 99 ? -13.855 -9.367 21.239 1.00 47.53 99 SER A O 1
ATOM 751 N N . MET A 1 100 ? -12.975 -7.357 21.747 1.00 50.75 100 MET A N 1
ATOM 752 C CA . MET A 1 100 ? -12.778 -6.875 20.386 1.00 50.75 100 MET A CA 1
ATOM 753 C C . MET A 1 100 ? -11.314 -7.065 19.984 1.00 50.75 100 MET A C 1
ATOM 755 O O . MET A 1 100 ? -10.420 -6.728 20.757 1.00 50.75 100 MET A O 1
ATOM 759 N N . VAL A 1 101 ? -11.047 -7.548 18.772 1.00 55.00 101 VAL A N 1
ATOM 760 C CA . VAL A 1 101 ? -9.687 -7.622 18.209 1.00 55.00 101 VAL A CA 1
ATOM 761 C C . VAL A 1 101 ? -9.672 -6.963 16.832 1.00 55.00 101 VAL A C 1
ATOM 763 O O . VAL A 1 101 ? -10.599 -7.151 16.045 1.00 55.00 101 VAL A O 1
ATOM 766 N N . ALA A 1 102 ? -8.627 -6.177 16.553 1.00 50.69 102 ALA A N 1
ATOM 767 C CA . ALA A 1 102 ? -8.342 -5.638 15.226 1.00 50.69 102 ALA A CA 1
ATOM 768 C C . ALA A 1 102 ? -7.277 -6.500 14.540 1.00 50.69 102 ALA A C 1
ATOM 770 O O . ALA A 1 102 ? -6.118 -6.507 14.954 1.00 50.69 102 ALA A O 1
ATOM 771 N N . GLU A 1 103 ? -7.659 -7.192 13.472 1.00 49.41 103 GLU A N 1
ATOM 772 C CA . GLU A 1 103 ? -6.708 -7.871 12.592 1.00 49.41 103 GLU A CA 1
ATOM 773 C C . GLU A 1 103 ? -6.276 -6.901 11.487 1.00 49.41 103 GLU A C 1
ATOM 775 O O . GLU A 1 103 ? -7.086 -6.487 10.651 1.00 49.41 103 GLU A O 1
ATOM 780 N N . ASN A 1 104 ? -4.995 -6.518 11.502 1.00 46.22 104 ASN A N 1
ATOM 781 C CA . ASN A 1 104 ? -4.394 -5.686 10.464 1.00 46.22 104 ASN A CA 1
ATOM 782 C C . ASN A 1 104 ? -4.081 -6.554 9.246 1.00 46.22 104 ASN A C 1
ATOM 784 O O . ASN A 1 104 ? -3.103 -7.300 9.248 1.00 46.22 104 ASN A O 1
ATOM 788 N N . MET A 1 105 ? -4.876 -6.422 8.189 1.00 42.56 105 MET A N 1
ATOM 789 C CA . MET A 1 105 ? -4.592 -7.068 6.916 1.00 42.56 105 MET A CA 1
ATOM 790 C C . MET A 1 105 ? -4.111 -6.011 5.924 1.00 42.56 105 MET A C 1
ATOM 792 O O . MET A 1 105 ? -4.886 -5.210 5.398 1.00 42.56 105 MET A O 1
ATOM 796 N N . VAL A 1 106 ? -2.801 -5.998 5.669 1.00 42.22 106 VAL A N 1
ATOM 797 C CA . VAL A 1 106 ? -2.265 -5.314 4.491 1.00 42.22 106 VAL A CA 1
ATOM 798 C C . VAL A 1 106 ? -2.532 -6.242 3.318 1.00 42.22 106 VAL A C 1
ATOM 800 O O . VAL A 1 106 ? -1.979 -7.339 3.261 1.00 42.22 106 VAL A O 1
ATOM 803 N N . VAL A 1 107 ? -3.419 -5.838 2.409 1.00 39.72 107 VAL A N 1
ATOM 804 C CA . VAL A 1 107 ? -3.694 -6.641 1.218 1.00 39.72 107 VAL A CA 1
ATOM 805 C C . VAL A 1 107 ? -2.425 -6.647 0.369 1.00 39.72 107 VAL A C 1
ATOM 807 O O . VAL A 1 107 ? -1.956 -5.610 -0.105 1.00 39.72 107 VAL A O 1
ATOM 810 N N . ASN A 1 108 ? -1.808 -7.822 0.252 1.00 38.84 108 ASN A N 1
ATOM 811 C CA . ASN A 1 108 ? -0.635 -7.997 -0.586 1.00 38.84 108 ASN A CA 1
ATOM 812 C C . ASN A 1 108 ? -1.075 -7.914 -2.041 1.00 38.84 108 ASN A C 1
ATOM 814 O O . ASN A 1 108 ? -1.840 -8.746 -2.525 1.00 38.84 108 ASN A O 1
ATOM 818 N N . ARG A 1 109 ? -0.566 -6.899 -2.736 1.00 44.44 109 ARG A N 1
ATOM 819 C CA . ARG A 1 109 ? -0.816 -6.705 -4.156 1.00 44.44 109 ARG A CA 1
ATOM 820 C C . ARG A 1 109 ? -0.225 -7.878 -4.926 1.00 44.44 109 ARG A C 1
ATOM 822 O O . ARG A 1 109 ? 0.995 -8.008 -5.005 1.00 44.44 109 ARG A O 1
ATOM 829 N N . THR A 1 110 ? -1.077 -8.732 -5.483 1.00 40.84 110 THR A N 1
ATOM 830 C CA . THR A 1 110 ? -0.625 -9.794 -6.383 1.00 40.84 110 THR A CA 1
ATOM 831 C C . THR A 1 110 ? -0.017 -9.143 -7.626 1.00 40.84 110 THR A C 1
ATOM 833 O O . THR A 1 110 ? -0.576 -8.201 -8.190 1.00 40.84 110 THR A O 1
ATOM 836 N N . VAL A 1 111 ? 1.168 -9.607 -8.013 1.00 45.16 111 VAL A N 1
ATOM 837 C CA . VAL A 1 111 ? 1.936 -9.091 -9.146 1.00 45.16 111 VAL A CA 1
ATOM 838 C C . VAL A 1 111 ? 2.115 -10.234 -10.134 1.00 45.16 111 VAL A C 1
ATOM 840 O O . VAL A 1 111 ? 2.791 -11.214 -9.830 1.00 45.16 111 VAL A O 1
ATOM 843 N N . LEU A 1 112 ? 1.494 -10.118 -11.311 1.00 46.44 112 LEU A N 1
ATOM 844 C CA . LEU A 1 112 ? 1.747 -11.042 -12.421 1.00 46.44 112 LEU A CA 1
ATOM 845 C C . LEU A 1 112 ? 2.994 -10.599 -13.226 1.00 46.44 112 LEU A C 1
ATOM 847 O O . LEU A 1 112 ? 3.348 -9.417 -13.160 1.00 46.44 112 LEU A O 1
ATOM 851 N N . PRO A 1 113 ? 3.686 -11.520 -13.933 1.00 40.38 113 PRO A N 1
ATOM 852 C CA . PRO A 1 113 ? 5.051 -11.322 -14.441 1.00 40.38 113 PRO A CA 1
ATOM 853 C C . PRO A 1 113 ? 5.244 -10.168 -15.440 1.00 40.38 113 PRO A C 1
ATOM 855 O O . PRO A 1 113 ? 4.325 -9.756 -16.145 1.00 40.38 113 PRO A O 1
ATOM 858 N N . ALA A 1 114 ? 6.490 -9.691 -15.517 1.00 41.50 114 ALA A N 1
ATOM 859 C CA . ALA A 1 114 ? 6.939 -8.540 -16.303 1.00 41.50 114 ALA A CA 1
ATOM 860 C C . ALA A 1 114 ? 6.932 -8.743 -17.837 1.00 41.50 114 ALA A C 1
ATOM 862 O O . ALA A 1 114 ? 7.105 -9.852 -18.338 1.00 41.50 114 ALA A O 1
ATOM 863 N N . GLY A 1 115 ? 6.811 -7.629 -18.572 1.00 48.84 115 GLY A N 1
ATOM 864 C CA . GLY A 1 115 ? 6.976 -7.516 -20.028 1.00 48.84 115 GLY A CA 1
ATOM 865 C C . GLY A 1 115 ? 6.605 -6.116 -20.557 1.00 48.84 115 GLY A C 1
ATOM 866 O O . GLY A 1 115 ? 6.397 -5.198 -19.768 1.00 48.84 115 GLY A O 1
ATOM 867 N N . ASN A 1 116 ? 6.567 -5.935 -21.882 1.00 59.56 116 ASN A N 1
ATOM 868 C CA . ASN A 1 116 ? 6.489 -4.622 -22.553 1.00 59.56 116 ASN A CA 1
ATOM 869 C C . ASN A 1 116 ? 5.072 -4.023 -22.703 1.00 59.56 116 ASN A C 1
ATOM 871 O O . ASN A 1 116 ? 4.918 -2.978 -23.340 1.00 59.56 116 ASN A O 1
ATOM 875 N N . GLY A 1 117 ? 4.045 -4.683 -22.170 1.00 69.75 117 GLY A N 1
ATOM 876 C CA . GLY A 1 117 ? 2.660 -4.212 -22.193 1.00 69.75 117 GLY A CA 1
ATOM 877 C C . GLY A 1 117 ? 2.380 -3.020 -21.267 1.00 69.75 117 GLY A C 1
ATOM 878 O O . GLY A 1 117 ? 3.277 -2.435 -20.658 1.00 69.75 117 GLY A O 1
ATOM 879 N N . GLY A 1 118 ? 1.113 -2.631 -21.185 1.00 76.31 118 GLY A N 1
ATOM 880 C CA . GLY A 1 118 ? 0.617 -1.690 -20.186 1.00 76.31 118 GLY A CA 1
ATOM 881 C C . GLY A 1 118 ? 0.416 -2.339 -18.816 1.00 76.31 118 GLY A C 1
ATOM 882 O O . GLY A 1 118 ? 0.752 -3.504 -18.583 1.00 76.31 118 GLY A O 1
ATOM 883 N N . GLN A 1 119 ? -0.130 -1.562 -17.889 1.00 78.88 119 GLN A N 1
ATOM 884 C CA . GLN A 1 119 ? -0.392 -1.961 -16.512 1.00 78.88 119 GLN A CA 1
ATOM 885 C C . GLN A 1 119 ? -1.846 -1.671 -16.139 1.00 78.88 119 GLN A C 1
ATOM 887 O O . GLN A 1 119 ? -2.361 -0.589 -16.420 1.00 78.88 119 GLN A O 1
ATOM 892 N N . LEU A 1 120 ? -2.494 -2.615 -15.453 1.00 83.06 120 LEU A N 1
ATOM 893 C CA . LEU A 1 120 ? -3.829 -2.424 -14.884 1.00 83.06 120 LEU A CA 1
ATOM 894 C C . LEU A 1 120 ? -3.778 -2.517 -13.361 1.00 83.06 120 LEU A C 1
ATOM 896 O O . LEU A 1 120 ? -3.409 -3.546 -12.792 1.00 83.06 120 LEU A O 1
ATOM 900 N N . VAL A 1 121 ? -4.192 -1.441 -12.697 1.00 80.56 121 VAL A N 1
ATOM 901 C CA . VAL A 1 121 ? -4.470 -1.405 -11.262 1.00 80.56 121 VAL A CA 1
ATOM 902 C C . VAL A 1 121 ? -5.956 -1.653 -11.065 1.00 80.56 121 VAL A C 1
ATOM 904 O O . VAL A 1 121 ? -6.776 -0.832 -11.465 1.00 80.56 121 VAL A O 1
ATOM 907 N N . LEU A 1 122 ? -6.310 -2.779 -10.452 1.00 84.38 122 LEU A N 1
ATOM 908 C CA . LEU A 1 122 ? -7.699 -3.214 -10.320 1.00 84.38 122 LEU A CA 1
ATOM 909 C C . LEU A 1 122 ? -8.075 -3.222 -8.839 1.00 84.38 122 LEU A C 1
ATOM 911 O O . LEU A 1 122 ? -7.553 -4.029 -8.072 1.00 84.38 122 LEU A O 1
ATOM 915 N N . ARG A 1 123 ? -8.955 -2.308 -8.426 1.00 82.19 123 ARG A N 1
ATOM 916 C CA . ARG A 1 123 ? -9.377 -2.096 -7.030 1.00 82.19 123 ARG A CA 1
ATOM 917 C C . ARG A 1 123 ? -10.875 -2.312 -6.867 1.00 82.19 123 ARG A C 1
ATOM 919 O O . ARG A 1 123 ? -11.635 -2.161 -7.821 1.00 82.19 123 ARG A O 1
ATOM 926 N N . SER A 1 124 ? -11.308 -2.606 -5.644 1.00 81.69 124 SER A N 1
ATOM 927 C CA . SER A 1 124 ? -12.728 -2.649 -5.305 1.00 81.69 124 SER A CA 1
ATOM 928 C C . SER A 1 124 ? -13.016 -1.987 -3.969 1.00 81.69 124 SER A C 1
ATOM 930 O O . SER A 1 124 ? -12.202 -2.039 -3.047 1.00 81.69 124 SER A O 1
ATOM 932 N N . VAL A 1 125 ? -14.207 -1.403 -3.875 1.00 77.88 125 VAL A N 1
ATOM 933 C CA . VAL A 1 125 ? -14.774 -0.871 -2.642 1.00 77.88 125 VAL A CA 1
ATOM 934 C C . VAL A 1 125 ? -16.176 -1.456 -2.460 1.00 77.88 125 VAL A C 1
ATOM 936 O O . VAL A 1 125 ? -17.061 -1.164 -3.267 1.00 77.88 125 VAL A O 1
ATOM 939 N N . PRO A 1 126 ? -16.423 -2.262 -1.416 1.00 74.38 126 PRO A N 1
ATOM 940 C CA . PRO A 1 126 ? -15.453 -2.819 -0.463 1.00 74.38 126 PRO A CA 1
ATOM 941 C C . PRO A 1 126 ? -14.383 -3.725 -1.104 1.00 74.38 126 PRO A C 1
ATOM 943 O O . PRO A 1 126 ? -14.530 -4.175 -2.244 1.00 74.38 126 PRO A O 1
ATOM 946 N N . LEU A 1 127 ? -13.307 -4.011 -0.363 1.00 75.69 127 LEU A N 1
ATOM 947 C CA . LEU A 1 127 ? -12.266 -4.963 -0.776 1.00 75.69 127 LEU A CA 1
ATOM 948 C C . LEU A 1 127 ? -12.811 -6.395 -0.925 1.00 75.69 127 LEU A C 1
ATOM 950 O O . LEU A 1 127 ? -13.820 -6.761 -0.324 1.00 75.69 127 LEU A O 1
ATOM 954 N N . GLY A 1 128 ? -12.092 -7.221 -1.689 1.00 74.06 128 GLY A N 1
ATOM 955 C CA . GLY A 1 128 ? -12.376 -8.654 -1.830 1.00 74.06 128 GLY A CA 1
ATOM 956 C C . GLY A 1 128 ? -13.216 -9.033 -3.050 1.00 74.06 128 GLY A C 1
ATOM 957 O O . GLY A 1 128 ? -13.676 -10.169 -3.135 1.00 74.06 128 GLY A O 1
ATOM 958 N N . ALA A 1 129 ? -13.424 -8.117 -4.002 1.00 84.44 129 ALA A N 1
ATOM 959 C CA . ALA A 1 129 ? -14.055 -8.484 -5.266 1.00 84.44 129 ALA A CA 1
ATOM 960 C C . ALA A 1 129 ? -13.141 -9.426 -6.059 1.00 84.44 129 ALA A C 1
ATOM 962 O O . ALA A 1 129 ? -11.942 -9.177 -6.161 1.00 84.44 129 ALA A O 1
ATOM 963 N N . ARG A 1 130 ? -13.706 -10.472 -6.665 1.00 86.69 130 ARG A N 1
ATOM 964 C CA . ARG A 1 130 ? -13.009 -11.271 -7.678 1.00 86.69 130 ARG A CA 1
ATOM 965 C C . ARG A 1 130 ? -12.897 -10.473 -8.965 1.00 86.69 130 ARG A C 1
ATOM 967 O O . ARG A 1 130 ? -13.835 -9.767 -9.335 1.00 86.69 130 ARG A O 1
ATOM 974 N N . VAL A 1 131 ? -11.769 -10.597 -9.641 1.00 87.81 131 VAL A N 1
ATOM 975 C CA . VAL A 1 131 ? -11.423 -9.832 -10.833 1.00 87.81 131 VAL A CA 1
ATOM 976 C C . VAL A 1 131 ? -11.222 -10.789 -11.996 1.00 87.81 131 VAL A C 1
ATOM 978 O O . VAL A 1 131 ? -10.478 -11.769 -11.900 1.00 87.81 131 VAL A O 1
ATOM 981 N N . PHE A 1 132 ? -11.880 -10.472 -13.105 1.00 91.69 132 PHE A N 1
ATOM 982 C CA . PHE A 1 132 ? -11.790 -11.191 -14.364 1.00 91.69 132 PHE A CA 1
ATOM 983 C C . PHE A 1 132 ? -11.355 -10.227 -15.470 1.00 91.69 132 PHE A C 1
ATOM 985 O O . PHE A 1 132 ? -11.891 -9.124 -15.561 1.00 91.69 132 PHE A O 1
ATOM 992 N N . VAL A 1 133 ? -10.401 -10.640 -16.300 1.00 89.94 133 VAL A N 1
ATOM 993 C CA . VAL A 1 133 ? -9.923 -9.900 -17.473 1.00 89.94 133 VAL A CA 1
ATOM 994 C C . VAL A 1 133 ? -10.043 -10.840 -18.657 1.00 89.94 133 VAL A C 1
ATOM 996 O O . VAL A 1 133 ? -9.572 -11.976 -18.596 1.00 89.94 133 VAL A O 1
ATOM 999 N N . ASP A 1 134 ? -10.746 -10.394 -19.694 1.00 89.50 134 ASP A N 1
ATOM 1000 C CA . ASP A 1 134 ? -11.028 -11.176 -20.905 1.00 89.50 134 ASP A CA 1
ATOM 1001 C C . ASP A 1 134 ? -11.653 -12.541 -20.598 1.00 89.50 134 ASP A C 1
ATOM 1003 O O . ASP A 1 134 ? -11.297 -13.581 -21.146 1.00 89.50 134 ASP A O 1
ATOM 1007 N N . GLY A 1 135 ? -12.588 -12.533 -19.644 1.00 86.69 135 GLY A N 1
ATOM 1008 C CA . GLY A 1 135 ? -13.318 -13.716 -19.192 1.00 86.69 135 GLY A CA 1
ATOM 1009 C C . GLY A 1 135 ? -12.547 -14.632 -18.234 1.00 86.69 135 GLY A C 1
ATOM 1010 O O . GLY A 1 135 ? -13.174 -15.465 -17.581 1.00 86.69 135 GLY A O 1
ATOM 1011 N N . LYS A 1 136 ? -11.228 -14.463 -18.075 1.00 87.44 136 LYS A N 1
ATOM 1012 C CA . LYS A 1 136 ? -10.396 -15.274 -17.174 1.00 87.44 136 LYS A CA 1
ATOM 1013 C C . LYS A 1 136 ? -10.313 -14.651 -15.784 1.00 87.44 136 LYS A C 1
ATOM 1015 O O . LYS A 1 136 ? -10.062 -13.459 -15.677 1.00 87.44 136 LYS A O 1
ATOM 1020 N N . GLU A 1 137 ? -10.461 -15.448 -14.724 1.00 87.56 137 GLU A N 1
ATOM 1021 C CA . GLU A 1 137 ? -10.205 -15.002 -13.344 1.00 87.56 137 GLU A CA 1
ATOM 1022 C C . GLU A 1 137 ? -8.698 -14.838 -13.100 1.00 87.56 137 GLU A C 1
ATOM 1024 O O . GLU A 1 137 ? -7.912 -15.738 -13.403 1.00 87.56 137 GLU A O 1
ATOM 1029 N N . ILE A 1 138 ? -8.296 -13.691 -12.556 1.00 82.19 138 ILE A N 1
ATOM 1030 C CA . ILE A 1 138 ? -6.889 -13.355 -12.265 1.00 82.19 138 ILE A CA 1
ATOM 1031 C C . ILE A 1 138 ? -6.629 -13.183 -10.772 1.00 82.19 138 ILE A C 1
ATOM 1033 O O . ILE A 1 138 ? -5.469 -13.176 -10.369 1.00 82.19 138 ILE A O 1
ATOM 1037 N N . GLY A 1 139 ? -7.675 -13.069 -9.952 1.00 79.00 139 GLY A N 1
ATOM 1038 C CA . GLY A 1 139 ? -7.559 -13.030 -8.498 1.00 79.00 139 GLY A CA 1
ATOM 1039 C C . GLY A 1 139 ? -8.518 -12.040 -7.851 1.00 79.00 139 GLY A C 1
ATOM 1040 O O . GLY A 1 139 ? -9.540 -11.672 -8.427 1.00 79.00 139 GLY A O 1
ATOM 1041 N N . SER A 1 140 ? -8.174 -11.606 -6.643 1.00 79.12 140 SER A N 1
ATOM 1042 C CA . SER A 1 140 ? -8.940 -10.620 -5.876 1.00 79.12 140 SER A CA 1
ATOM 1043 C C . SER A 1 140 ? -8.461 -9.193 -6.153 1.00 79.12 140 SER A C 1
ATOM 1045 O O . SER A 1 140 ? -7.300 -8.973 -6.485 1.00 79.12 140 SER A O 1
ATOM 1047 N N . ALA A 1 141 ? -9.354 -8.217 -6.009 1.00 76.12 141 ALA A N 1
ATOM 1048 C CA . ALA A 1 141 ? -9.071 -6.800 -6.204 1.00 76.12 141 ALA A CA 1
ATOM 1049 C C . ALA A 1 141 ? -8.084 -6.236 -5.160 1.00 76.12 141 ALA A C 1
ATOM 1051 O O . ALA A 1 141 ? -7.896 -6.804 -4.088 1.00 76.12 141 ALA A O 1
ATOM 1052 N N . ASP A 1 142 ? -7.506 -5.078 -5.489 1.00 69.94 142 ASP A N 1
ATOM 1053 C CA . ASP A 1 142 ? -6.182 -4.588 -5.064 1.00 69.94 142 ASP A CA 1
ATOM 1054 C C . ASP A 1 142 ? -5.021 -5.332 -5.757 1.00 69.94 142 ASP A C 1
ATOM 1056 O O . ASP A 1 142 ? -4.017 -5.724 -5.165 1.00 69.94 142 ASP A O 1
ATOM 1060 N N . LEU A 1 143 ? -5.189 -5.518 -7.070 1.00 70.94 143 LEU A N 1
ATOM 1061 C CA . LEU A 1 143 ? -4.327 -6.280 -7.975 1.00 70.94 143 LEU A CA 1
ATOM 1062 C C . LEU A 1 143 ? -3.520 -5.341 -8.890 1.00 70.94 143 LEU A C 1
ATOM 1064 O O . LEU A 1 143 ? -4.026 -4.304 -9.334 1.00 70.94 143 LEU A O 1
ATOM 1068 N N . LEU A 1 144 ? -2.261 -5.693 -9.181 1.00 72.19 144 LEU A N 1
ATOM 1069 C CA . LEU A 1 144 ? -1.484 -5.105 -10.281 1.00 72.19 144 LEU A CA 1
ATOM 1070 C C . LEU A 1 144 ? -1.228 -6.156 -11.349 1.00 72.19 144 LEU A C 1
ATOM 1072 O O . LEU A 1 144 ? -0.474 -7.107 -11.137 1.00 72.19 144 LEU A O 1
ATOM 1076 N N . LEU A 1 145 ? -1.798 -5.936 -12.523 1.00 74.25 145 LEU A N 1
ATOM 1077 C CA . LEU A 1 145 ? -1.432 -6.688 -13.709 1.00 74.25 145 LEU A CA 1
ATOM 1078 C C . LEU A 1 145 ? -0.337 -5.933 -14.454 1.00 74.25 145 LEU A C 1
ATOM 1080 O O . LEU A 1 145 ? -0.560 -4.804 -14.890 1.00 74.25 145 LEU A O 1
ATOM 1084 N N . HIS A 1 146 ? 0.828 -6.559 -14.604 1.00 76.50 146 HIS A N 1
ATOM 1085 C CA . HIS A 1 146 ? 1.869 -6.080 -15.507 1.00 76.50 146 HIS A CA 1
ATOM 1086 C C . HIS A 1 146 ? 1.713 -6.713 -16.881 1.00 76.50 146 HIS A C 1
ATOM 1088 O O . HIS A 1 146 ? 1.068 -7.752 -17.030 1.00 76.50 146 HIS A O 1
ATOM 1094 N N . ASN A 1 147 ? 2.375 -6.100 -17.864 1.00 73.50 147 ASN A N 1
ATOM 1095 C CA . ASN A 1 147 ? 2.499 -6.638 -19.210 1.00 73.50 147 ASN A CA 1
ATOM 1096 C C . ASN A 1 147 ? 1.150 -6.947 -19.871 1.00 73.50 147 ASN A C 1
ATOM 1098 O O . ASN A 1 147 ? 1.016 -7.918 -20.614 1.00 73.50 147 ASN A O 1
ATOM 1102 N N . VAL A 1 148 ? 0.141 -6.130 -19.583 1.00 83.06 148 VAL A N 1
ATOM 1103 C CA . VAL A 1 148 ? -1.162 -6.245 -20.227 1.00 83.06 148 VAL A CA 1
ATOM 1104 C C . VAL A 1 148 ? -0.975 -5.852 -21.697 1.00 83.06 148 VAL A C 1
ATOM 1106 O O . VAL A 1 148 ? -0.472 -4.753 -21.951 1.00 83.06 148 VAL A O 1
ATOM 1109 N N . PRO A 1 149 ? -1.270 -6.733 -22.670 1.00 83.38 149 PRO A N 1
ATOM 1110 C CA . PRO A 1 149 ? -1.055 -6.431 -24.081 1.00 83.38 149 PRO A CA 1
ATOM 1111 C C . PRO A 1 149 ? -1.713 -5.108 -24.492 1.00 83.38 149 PRO A C 1
ATOM 1113 O O . PRO A 1 149 ? -2.772 -4.776 -23.974 1.00 83.38 149 PRO A O 1
ATOM 1116 N N . PRO A 1 150 ? -1.122 -4.325 -25.406 1.00 84.06 150 PRO A N 1
ATOM 1117 C CA . PRO A 1 150 ? -1.799 -3.136 -25.898 1.00 84.06 150 PRO A CA 1
ATOM 1118 C C . PRO A 1 150 ? -3.039 -3.521 -26.716 1.00 84.06 150 PRO A C 1
ATOM 1120 O O . PRO A 1 150 ? -2.901 -4.026 -27.831 1.00 84.06 150 PRO A O 1
ATOM 1123 N N . ALA A 1 151 ? -4.230 -3.349 -26.146 1.00 84.81 151 ALA A N 1
ATOM 1124 C CA . ALA A 1 151 ? -5.517 -3.687 -26.750 1.00 84.81 151 ALA A CA 1
ATOM 1125 C C . ALA A 1 151 ? -6.681 -3.164 -25.889 1.00 84.81 151 ALA A C 1
ATOM 1127 O O . ALA A 1 151 ? -6.498 -2.682 -24.769 1.00 84.81 151 ALA A O 1
ATOM 1128 N N . SER A 1 152 ? -7.908 -3.309 -26.396 1.00 88.06 152 SER A N 1
ATOM 1129 C CA . SER A 1 152 ? -9.096 -3.231 -25.548 1.00 88.06 152 SER A CA 1
ATOM 1130 C C . SER A 1 152 ? -9.246 -4.523 -24.744 1.00 88.06 152 SER A C 1
ATOM 1132 O O . SER A 1 152 ? -9.279 -5.608 -25.322 1.00 88.06 152 SER A O 1
ATOM 1134 N N . HIS A 1 153 ? -9.355 -4.390 -23.426 1.00 89.44 153 HIS A N 1
ATOM 1135 C CA . HIS A 1 153 ? -9.569 -5.479 -22.481 1.00 89.44 153 HIS A CA 1
ATOM 1136 C C . HIS A 1 153 ? -10.920 -5.330 -21.792 1.00 89.44 153 HIS A C 1
ATOM 1138 O O . HIS A 1 153 ? -11.304 -4.235 -21.368 1.00 89.44 153 HIS A O 1
ATOM 1144 N N . SER A 1 154 ? -11.626 -6.445 -21.632 1.00 93.06 154 SER A N 1
ATOM 1145 C CA . SER A 1 154 ? -12.839 -6.502 -20.815 1.00 93.06 154 SER A CA 1
ATOM 1146 C C . SER A 1 154 ? -12.466 -6.809 -19.369 1.00 93.06 154 SER A C 1
ATOM 1148 O O . SER A 1 154 ? -11.734 -7.757 -19.104 1.00 93.06 154 SER A O 1
ATOM 1150 N N . VAL A 1 155 ? -12.958 -6.016 -18.421 1.00 95.38 155 VAL A N 1
ATOM 1151 C CA . VAL A 1 155 ? -12.688 -6.173 -16.989 1.00 95.38 155 VAL A CA 1
ATOM 1152 C C . VAL A 1 155 ? -14.005 -6.315 -16.241 1.00 95.38 155 VAL A C 1
ATOM 1154 O O . VAL A 1 155 ? -14.876 -5.448 -16.321 1.00 95.38 155 VAL A O 1
ATOM 1157 N N . ARG A 1 156 ? -14.136 -7.396 -15.475 1.00 96.31 156 ARG A N 1
ATOM 1158 C CA . ARG A 1 156 ? -15.294 -7.685 -14.630 1.00 96.31 156 ARG A CA 1
ATOM 1159 C C . ARG A 1 156 ? -14.865 -7.836 -13.183 1.00 96.31 156 ARG A C 1
ATOM 1161 O O . ARG A 1 156 ? -13.949 -8.592 -12.872 1.00 96.31 156 ARG A O 1
ATOM 1168 N N . PHE A 1 157 ? -15.575 -7.155 -12.299 1.00 94.44 157 PHE A N 1
ATOM 1169 C CA . PHE A 1 157 ? -15.463 -7.306 -10.858 1.00 94.44 157 PHE A CA 1
ATOM 1170 C C . PHE A 1 157 ? -16.711 -8.005 -10.340 1.00 94.44 157 PHE A C 1
ATOM 1172 O O . PHE A 1 157 ? -17.823 -7.643 -10.723 1.00 94.44 157 PHE A O 1
ATOM 1179 N N . GLN A 1 158 ? -16.541 -8.960 -9.433 1.00 92.50 158 GLN A N 1
ATOM 1180 C CA . GLN A 1 158 ? -17.647 -9.667 -8.802 1.00 92.50 158 GLN A CA 1
ATOM 1181 C C . GLN A 1 158 ? -17.490 -9.670 -7.283 1.00 92.50 158 GLN A C 1
ATOM 1183 O O . GLN A 1 158 ? -16.498 -10.171 -6.756 1.00 92.50 158 GLN A O 1
ATOM 1188 N N . LEU A 1 159 ? -18.488 -9.153 -6.571 1.00 86.25 159 LEU A N 1
ATOM 1189 C CA . LEU A 1 159 ? -18.511 -9.111 -5.111 1.00 86.25 159 LEU A CA 1
ATOM 1190 C C . LEU A 1 159 ? -19.904 -9.499 -4.610 1.00 86.25 159 LEU A C 1
ATOM 1192 O O . LEU A 1 159 ? -20.890 -8.857 -4.962 1.00 86.25 159 LEU A O 1
ATOM 1196 N N . GLN A 1 160 ? -19.981 -10.551 -3.788 1.00 84.25 160 GLN A N 1
ATOM 1197 C CA . GLN A 1 160 ? -21.229 -11.022 -3.161 1.00 84.25 160 GLN A CA 1
ATOM 1198 C C . GLN A 1 160 ? -22.395 -11.196 -4.161 1.00 84.25 160 GLN A C 1
ATOM 1200 O O . GLN A 1 160 ? -23.515 -10.756 -3.919 1.00 84.25 160 GLN A O 1
ATOM 1205 N N . GLY A 1 161 ? -22.120 -11.792 -5.326 1.00 85.06 161 GLY A N 1
ATOM 1206 C CA . GLY A 1 161 ? -23.120 -12.031 -6.376 1.00 85.06 161 GLY A CA 1
ATOM 1207 C C . GLY A 1 161 ? -23.480 -10.813 -7.237 1.00 85.06 161 GLY A C 1
ATOM 1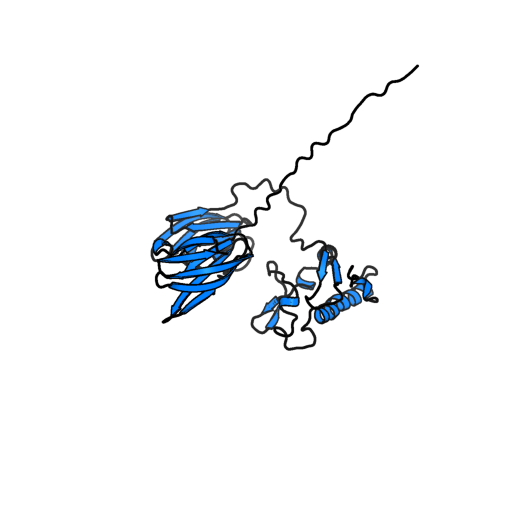208 O O . GLY A 1 161 ? -24.188 -10.974 -8.225 1.00 85.06 161 GLY A O 1
ATOM 1209 N N . LYS A 1 162 ? -22.975 -9.612 -6.920 1.00 89.38 162 LYS A N 1
ATOM 1210 C CA . LYS A 1 162 ? -23.075 -8.434 -7.793 1.00 89.38 162 LYS A CA 1
ATOM 1211 C C . LYS A 1 162 ? -21.903 -8.385 -8.759 1.00 89.38 162 LYS A C 1
ATOM 1213 O O . LYS A 1 162 ? -20.788 -8.757 -8.393 1.00 89.38 162 LYS A O 1
ATOM 1218 N N . GLU A 1 163 ? -22.144 -7.851 -9.951 1.00 95.25 163 GLU A N 1
ATOM 1219 C CA . GLU A 1 163 ? -21.126 -7.685 -10.986 1.00 95.25 163 GLU A CA 1
ATOM 1220 C C . GLU A 1 163 ? -21.069 -6.249 -11.496 1.00 95.25 163 GLU A C 1
ATOM 1222 O O . GLU A 1 163 ? -22.100 -5.609 -11.693 1.00 95.25 163 GLU A O 1
ATOM 1227 N N . LEU A 1 164 ? -19.849 -5.763 -11.724 1.00 92.12 164 LEU A N 1
ATOM 1228 C CA . LEU A 1 164 ? -19.571 -4.510 -12.415 1.00 92.12 164 LEU A CA 1
ATOM 1229 C C . LEU A 1 164 ? -18.584 -4.784 -13.546 1.00 92.12 164 LEU A C 1
ATOM 1231 O O . LEU A 1 164 ? -17.572 -5.450 -13.336 1.00 92.12 164 LEU A O 1
ATOM 1235 N N . ASN A 1 165 ? -18.873 -4.252 -14.731 1.00 94.31 165 ASN A N 1
ATOM 1236 C CA . ASN A 1 165 ? -18.122 -4.523 -15.954 1.00 94.31 165 ASN A CA 1
ATOM 1237 C C . ASN A 1 165 ? -17.658 -3.216 -16.598 1.00 94.31 165 ASN A C 1
ATOM 1239 O O . ASN A 1 165 ? -18.409 -2.241 -16.629 1.00 94.31 165 ASN A O 1
ATOM 1243 N N . SER A 1 166 ? -16.440 -3.201 -17.133 1.00 90.75 166 SER A N 1
ATOM 1244 C CA . SER A 1 166 ? -15.905 -2.098 -17.933 1.00 90.75 166 SER A CA 1
ATOM 1245 C C . SER A 1 166 ? -15.007 -2.643 -19.030 1.00 90.75 166 SER A C 1
ATOM 1247 O O . SER A 1 166 ? -14.240 -3.570 -18.796 1.00 90.75 166 SER A O 1
ATOM 1249 N N . ASN A 1 167 ? -15.038 -2.011 -20.198 1.00 88.88 167 ASN A N 1
ATOM 1250 C CA . ASN A 1 167 ? -13.980 -2.174 -21.191 1.00 88.88 167 ASN A CA 1
ATOM 1251 C C . ASN A 1 167 ? -12.949 -1.061 -20.990 1.00 88.88 167 ASN A C 1
ATOM 1253 O O . ASN A 1 167 ? -13.313 0.065 -20.643 1.00 88.88 167 ASN A O 1
ATOM 1257 N N . VAL A 1 168 ? -11.671 -1.380 -21.168 1.00 88.75 168 VAL A N 1
ATOM 1258 C CA . VAL A 1 168 ? -10.560 -0.436 -21.020 1.00 88.75 168 VAL A CA 1
ATOM 1259 C C . VAL A 1 168 ? -9.578 -0.624 -22.165 1.00 88.75 168 VAL A C 1
ATOM 1261 O O . VAL A 1 168 ? -9.217 -1.747 -22.496 1.00 88.75 168 VAL A O 1
ATOM 1264 N N . GLU A 1 169 ? -9.164 0.469 -22.790 1.00 84.06 169 GLU A N 1
ATOM 1265 C CA . GLU A 1 169 ? -8.091 0.449 -23.780 1.00 84.06 169 GLU A CA 1
ATOM 1266 C C . GLU A 1 169 ? -6.759 0.601 -23.058 1.00 84.06 169 GLU A C 1
ATOM 1268 O O . GLU A 1 169 ? -6.545 1.603 -22.386 1.00 84.06 169 GLU A O 1
ATOM 1273 N N . VAL A 1 170 ? -5.894 -0.404 -23.150 1.00 84.00 170 VAL A N 1
ATOM 1274 C CA . VAL A 1 170 ? -4.567 -0.396 -22.536 1.00 84.00 170 VAL A CA 1
ATOM 1275 C C . VAL A 1 170 ? -3.537 -0.114 -23.614 1.00 84.00 170 VAL A C 1
ATOM 1277 O O . VAL A 1 170 ? -3.481 -0.827 -24.611 1.00 84.00 170 VAL A O 1
ATOM 1280 N N . ASN A 1 171 ? -2.678 0.880 -23.398 1.00 80.12 171 ASN A N 1
ATOM 1281 C CA . ASN A 1 171 ? -1.517 1.126 -24.250 1.00 80.12 171 ASN A CA 1
ATOM 1282 C C . ASN A 1 171 ? -0.229 0.600 -23.607 1.00 80.12 171 ASN A C 1
ATOM 1284 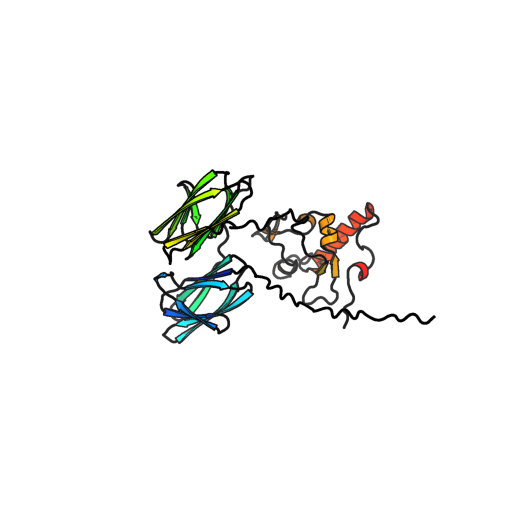O O . ASN A 1 171 ? -0.116 0.469 -22.386 1.00 80.12 171 ASN A O 1
ATOM 1288 N N . ALA A 1 172 ? 0.783 0.324 -24.433 1.00 73.88 172 ALA A N 1
ATOM 1289 C CA . ALA A 1 172 ? 2.098 -0.085 -23.945 1.00 73.88 172 ALA A CA 1
ATOM 1290 C C . ALA A 1 172 ? 2.668 0.965 -22.982 1.00 73.88 172 ALA A C 1
ATOM 1292 O O . ALA A 1 172 ? 2.660 2.157 -23.293 1.00 73.88 172 ALA A O 1
ATOM 1293 N N . LYS A 1 173 ? 3.211 0.518 -21.842 1.00 68.12 173 LYS A N 1
ATOM 1294 C CA . LYS A 1 173 ? 3.809 1.379 -20.803 1.00 68.12 173 LYS A CA 1
ATOM 1295 C C . LYS A 1 173 ? 2.848 2.390 -20.156 1.00 68.12 173 LYS A C 1
ATOM 1297 O O . LYS A 1 173 ? 3.291 3.167 -19.314 1.00 68.12 173 LYS A O 1
ATOM 1302 N N . GLU A 1 174 ? 1.563 2.377 -20.500 1.00 73.75 174 GLU A N 1
ATOM 1303 C CA . GLU A 1 174 ? 0.540 3.131 -19.781 1.00 73.75 174 GLU A CA 1
ATOM 1304 C C . GLU A 1 174 ? 0.101 2.351 -18.540 1.00 73.75 174 GLU A C 1
ATOM 1306 O O . GLU A 1 174 ? 0.070 1.120 -18.548 1.00 73.75 174 GLU A O 1
ATOM 1311 N N . GLN A 1 175 ? -0.244 3.064 -17.470 1.00 75.75 175 GLN A N 1
ATOM 1312 C CA . GLN A 1 175 ? -0.924 2.483 -16.321 1.00 75.75 175 GLN A CA 1
ATOM 1313 C C . GLN A 1 175 ? -2.340 3.039 -16.241 1.00 75.75 175 GLN A C 1
ATOM 1315 O O . GLN A 1 175 ? -2.530 4.252 -16.166 1.00 75.75 175 GLN A O 1
ATOM 1320 N N . ILE A 1 176 ? -3.319 2.145 -16.168 1.00 80.69 176 ILE A N 1
ATOM 1321 C CA . ILE A 1 176 ? -4.715 2.508 -15.948 1.00 80.69 176 ILE A CA 1
ATOM 1322 C C . ILE A 1 176 ? -5.171 1.958 -14.606 1.00 80.69 176 ILE A C 1
ATOM 1324 O O . ILE A 1 176 ? -4.864 0.822 -14.243 1.00 80.69 176 ILE A O 1
ATOM 1328 N N . THR A 1 177 ? -5.923 2.774 -13.873 1.00 79.81 177 THR A N 1
ATOM 1329 C CA . THR A 1 177 ? -6.529 2.390 -12.602 1.00 79.81 177 THR A CA 1
ATOM 1330 C C . THR A 1 177 ? -8.036 2.307 -12.756 1.00 79.81 177 THR A C 1
ATOM 1332 O O . THR A 1 177 ? -8.693 3.299 -13.072 1.00 79.81 177 THR A O 1
ATOM 1335 N N . LEU A 1 178 ? -8.581 1.120 -12.495 1.00 85.94 178 LEU A N 1
ATOM 1336 C CA . LEU A 1 178 ? -10.011 0.879 -12.390 1.00 85.94 178 LEU A CA 1
ATOM 1337 C C . LEU A 1 178 ? -10.363 0.575 -10.937 1.00 85.94 178 LEU A C 1
ATOM 1339 O O . LEU A 1 178 ? -9.842 -0.372 -10.344 1.00 85.94 178 LEU A O 1
ATOM 1343 N N . THR A 1 179 ? -11.291 1.350 -10.389 1.00 83.19 179 THR A N 1
ATOM 1344 C CA . THR A 1 179 ? -11.866 1.110 -9.064 1.00 83.19 179 THR A CA 1
ATOM 1345 C C . THR A 1 179 ? -13.338 0.764 -9.214 1.00 83.19 179 THR A C 1
ATOM 1347 O O . THR A 1 179 ? -14.133 1.607 -9.628 1.00 83.19 179 THR A O 1
ATOM 1350 N N . ALA A 1 180 ? -13.710 -0.466 -8.871 1.00 87.06 180 ALA A N 1
ATOM 1351 C CA . ALA A 1 180 ? -15.100 -0.897 -8.806 1.00 87.06 180 ALA A CA 1
ATOM 1352 C C . ALA A 1 180 ? -15.722 -0.511 -7.461 1.00 87.06 180 ALA A C 1
ATOM 1354 O O . ALA A 1 180 ? -15.378 -1.075 -6.423 1.00 87.06 180 ALA A O 1
ATOM 1355 N N . ASP A 1 181 ? -16.648 0.441 -7.477 1.00 83.19 181 ASP A N 1
ATOM 1356 C CA . ASP A 1 181 ? -17.398 0.867 -6.303 1.00 83.19 181 ASP A CA 1
ATOM 1357 C C . ASP A 1 181 ? -18.760 0.166 -6.263 1.00 83.19 181 ASP A C 1
ATOM 1359 O O . ASP A 1 181 ? -19.711 0.550 -6.948 1.00 83.19 181 ASP A O 1
ATOM 1363 N N . PHE A 1 182 ? -18.864 -0.873 -5.438 1.00 83.44 182 PHE A N 1
ATOM 1364 C CA . PHE A 1 182 ? -20.090 -1.644 -5.240 1.00 83.44 182 PHE A CA 1
ATOM 1365 C C . PHE A 1 182 ? -21.109 -0.942 -4.330 1.00 83.44 182 PHE A C 1
ATOM 1367 O O . PHE A 1 182 ? -22.253 -1.399 -4.239 1.00 83.44 182 PHE A O 1
ATOM 1374 N N . ARG A 1 183 ? -20.734 0.164 -3.668 1.00 79.38 183 ARG A N 1
ATOM 1375 C CA . ARG A 1 183 ? -21.661 0.980 -2.863 1.00 79.38 183 ARG A CA 1
ATOM 1376 C C . ARG A 1 183 ? -22.568 1.819 -3.762 1.00 79.38 183 ARG A C 1
ATOM 1378 O O . ARG A 1 183 ? -23.756 1.964 -3.451 1.00 79.38 183 ARG A O 1
ATOM 1385 N N . ASP A 1 184 ? -21.990 2.303 -4.862 1.00 78.31 184 ASP A N 1
ATOM 1386 C CA . ASP A 1 184 ? -22.623 3.153 -5.877 1.00 78.31 184 ASP A CA 1
ATOM 1387 C C . ASP A 1 184 ? -22.945 2.403 -7.181 1.00 78.31 184 ASP A C 1
ATOM 1389 O O . ASP A 1 184 ? -23.639 2.932 -8.044 1.00 78.31 184 ASP A O 1
ATOM 1393 N N . GLY A 1 185 ? -22.444 1.175 -7.343 1.00 83.94 185 GLY A N 1
ATOM 1394 C CA . GLY A 1 185 ? -22.676 0.358 -8.534 1.00 83.94 185 GLY A CA 1
ATOM 1395 C C . GLY A 1 185 ? -21.974 0.889 -9.788 1.00 83.94 185 GLY A C 1
ATOM 1396 O O . GLY A 1 185 ? -22.525 0.785 -10.881 1.00 83.94 185 GLY A O 1
ATOM 1397 N N . ARG A 1 186 ? -20.778 1.476 -9.648 1.00 84.38 186 ARG A N 1
ATOM 1398 C CA . ARG A 1 186 ? -20.040 2.107 -10.758 1.00 84.38 186 ARG A CA 1
ATOM 1399 C C . ARG A 1 186 ? -18.565 1.733 -10.766 1.00 84.38 186 ARG A C 1
ATOM 1401 O O . ARG A 1 186 ? -17.983 1.458 -9.723 1.00 84.38 186 ARG A O 1
ATOM 1408 N N . ILE A 1 187 ? -17.945 1.782 -11.942 1.00 83.38 187 ILE A N 1
ATOM 1409 C CA . ILE A 1 187 ? -16.488 1.693 -12.088 1.00 83.38 187 ILE A CA 1
ATOM 1410 C C . ILE A 1 187 ? -15.942 3.089 -12.369 1.00 83.38 187 ILE A C 1
ATOM 1412 O O . ILE A 1 187 ? -16.415 3.794 -13.259 1.00 83.38 187 ILE A O 1
ATOM 1416 N N . ILE A 1 188 ? -14.935 3.483 -11.599 1.00 80.94 188 ILE A N 1
ATOM 1417 C CA . ILE A 1 188 ? -14.195 4.724 -11.787 1.00 80.94 188 ILE A CA 1
ATOM 1418 C C . ILE A 1 188 ? -12.913 4.369 -12.529 1.00 80.94 188 ILE A C 1
ATOM 1420 O O . ILE A 1 188 ? -12.050 3.678 -11.988 1.00 80.94 188 ILE A O 1
ATOM 1424 N N . ASN A 1 189 ? -12.797 4.852 -13.763 1.00 76.50 189 ASN A N 1
ATOM 1425 C CA . ASN A 1 189 ? -11.533 4.860 -14.480 1.00 76.50 189 ASN A CA 1
ATOM 1426 C C . ASN A 1 189 ? -10.797 6.166 -14.162 1.00 76.50 189 ASN A C 1
ATOM 1428 O O . ASN A 1 189 ? -11.182 7.239 -14.641 1.00 76.50 189 A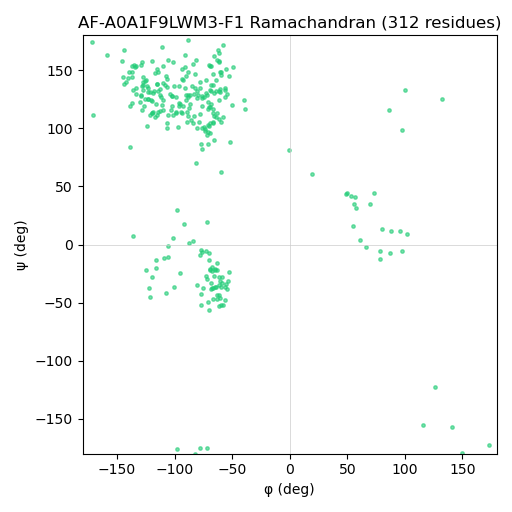SN A O 1
ATOM 1432 N N . SER A 1 190 ? -9.766 6.066 -13.328 1.00 61.88 190 SER A N 1
ATOM 1433 C CA . SER A 1 190 ? -8.851 7.163 -13.015 1.00 61.88 190 SER A CA 1
ATOM 1434 C C . SER A 1 190 ? -7.562 7.087 -13.835 1.00 61.88 190 SER A C 1
ATOM 1436 O O . SER A 1 190 ? -6.531 7.591 -13.391 1.00 61.88 190 SER A O 1
ATOM 1438 N N . SER A 1 191 ? -7.623 6.519 -15.054 1.00 54.47 191 SER A N 1
ATOM 1439 C CA . SER A 1 191 ? -6.678 6.828 -16.138 1.00 54.47 191 SER A CA 1
ATOM 1440 C C . SER A 1 191 ? -6.420 8.325 -16.088 1.00 54.47 191 SER A C 1
ATOM 1442 O O . SER A 1 191 ? -7.393 9.087 -16.075 1.00 54.47 191 SER A O 1
ATOM 1444 N N . SER A 1 192 ? -5.163 8.739 -15.984 1.00 38.12 192 SER A N 1
ATOM 1445 C CA . SER A 1 192 ? -4.758 10.137 -15.855 1.00 38.12 192 SER A CA 1
ATOM 1446 C C . SER A 1 192 ? -5.394 10.995 -16.961 1.00 38.12 192 SER A C 1
ATOM 1448 O O . SER A 1 192 ? -4.839 11.186 -18.040 1.00 38.12 192 SER A O 1
ATOM 1450 N N . ARG A 1 193 ? -6.604 11.521 -16.718 1.00 27.27 193 ARG A N 1
ATOM 1451 C CA . ARG A 1 193 ? -7.255 12.478 -17.611 1.00 27.27 193 ARG A CA 1
ATOM 1452 C C . ARG A 1 193 ? -6.459 13.762 -17.502 1.00 27.27 193 ARG A C 1
ATOM 1454 O O . ARG A 1 193 ? -6.540 14.476 -16.508 1.00 27.27 193 ARG A O 1
ATOM 1461 N N . GLY A 1 194 ? -5.675 13.996 -18.545 1.00 24.42 194 GLY A N 1
ATOM 1462 C CA . GLY A 1 194 ? -4.632 14.999 -18.578 1.00 24.42 194 GLY A CA 1
ATOM 1463 C C . GLY A 1 194 ? -3.298 14.346 -18.268 1.00 24.42 194 GLY A C 1
ATOM 1464 O O . GLY A 1 194 ? -2.930 14.174 -17.115 1.00 24.42 194 GLY A O 1
ATOM 1465 N N . ASN A 1 195 ? -2.535 14.048 -19.314 1.00 27.61 195 ASN A N 1
ATOM 1466 C CA . ASN A 1 195 ? -1.099 14.234 -19.231 1.00 27.61 195 ASN A CA 1
ATOM 1467 C C . ASN A 1 195 ? -0.910 15.744 -18.979 1.00 27.61 195 ASN A C 1
ATOM 1469 O O . ASN A 1 195 ? -1.197 16.519 -19.901 1.00 27.61 195 ASN A O 1
ATOM 1473 N N . PRO A 1 196 ? -0.504 16.226 -17.786 1.00 26.27 196 PRO A N 1
ATOM 1474 C CA . PRO A 1 196 ? 0.058 17.561 -17.707 1.00 26.27 196 PRO A CA 1
ATOM 1475 C C . PRO A 1 196 ? 1.351 17.474 -18.497 1.00 26.27 196 PRO A C 1
ATOM 1477 O O . PRO A 1 196 ? 2.345 17.057 -17.928 1.00 26.27 196 PRO A O 1
ATOM 1480 N N . LYS A 1 197 ? 1.278 17.741 -19.812 1.00 23.25 197 LYS A N 1
ATOM 1481 C CA . LYS A 1 197 ? 2.367 17.738 -20.795 1.00 23.25 197 LYS A CA 1
ATOM 1482 C C . LYS A 1 197 ? 3.704 17.401 -20.135 1.00 23.25 197 LYS A C 1
ATOM 1484 O O . LYS A 1 197 ? 4.451 18.309 -19.779 1.00 23.25 197 LYS A O 1
ATOM 1489 N N . ILE A 1 198 ? 3.975 16.110 -19.922 1.00 29.95 198 ILE A N 1
ATOM 1490 C CA . ILE A 1 198 ? 5.256 15.692 -19.366 1.00 29.95 198 ILE A CA 1
ATOM 1491 C C . ILE A 1 198 ? 6.242 15.810 -20.524 1.00 29.95 198 ILE A C 1
ATOM 1493 O O . ILE A 1 198 ? 6.533 14.861 -21.247 1.00 29.95 198 ILE A O 1
ATOM 1497 N N . THR A 1 199 ? 6.721 17.034 -20.752 1.00 23.73 199 THR A N 1
ATOM 1498 C CA . THR A 1 199 ? 8.067 17.231 -21.278 1.00 23.73 199 THR A CA 1
ATOM 1499 C C . THR A 1 199 ? 8.961 16.385 -20.391 1.00 23.73 199 THR A C 1
ATOM 1501 O O . THR A 1 199 ? 8.919 16.577 -19.176 1.00 23.73 199 THR A O 1
ATOM 1504 N N . ALA A 1 200 ? 9.665 15.409 -20.970 1.00 26.80 200 ALA A N 1
ATOM 1505 C CA . ALA A 1 200 ? 10.495 14.472 -20.223 1.00 26.80 200 ALA A CA 1
ATOM 1506 C C . ALA A 1 200 ? 11.219 15.196 -19.072 1.00 26.80 200 ALA A C 1
ATOM 1508 O O . ALA A 1 200 ? 12.003 16.108 -19.354 1.00 26.80 200 ALA A O 1
ATOM 1509 N N . PRO A 1 201 ? 10.971 14.859 -17.791 1.00 28.70 201 PRO A N 1
ATOM 1510 C CA . PRO A 1 201 ? 11.873 15.301 -16.758 1.00 28.70 201 PRO A CA 1
ATOM 1511 C C . PRO A 1 201 ? 13.152 14.509 -16.995 1.00 28.70 201 PRO A C 1
ATOM 1513 O O . PRO A 1 201 ? 13.175 13.277 -16.986 1.00 28.70 201 PRO A O 1
ATOM 1516 N N . ALA A 1 202 ? 14.232 15.219 -17.275 1.00 27.94 202 ALA A N 1
ATOM 1517 C CA . ALA A 1 202 ? 15.546 14.641 -17.109 1.00 27.94 202 ALA A CA 1
ATOM 1518 C C . ALA A 1 202 ? 15.678 14.194 -15.633 1.00 27.94 202 ALA A C 1
ATOM 1520 O O . ALA A 1 202 ? 15.748 15.037 -14.743 1.00 27.94 202 ALA A O 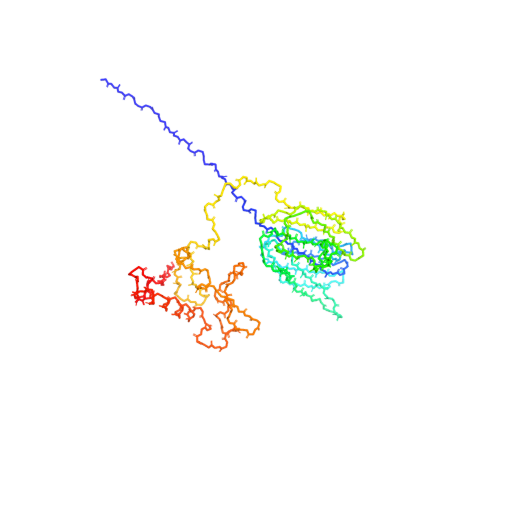1
ATOM 1521 N N . GLY A 1 203 ? 15.690 12.880 -15.375 1.00 26.80 203 GLY A N 1
ATOM 1522 C CA . GLY A 1 203 ? 15.830 12.270 -14.040 1.00 26.80 203 GLY A CA 1
ATOM 1523 C C . GLY A 1 203 ? 14.484 11.825 -13.452 1.00 26.80 203 GLY A C 1
ATOM 1524 O O . GLY A 1 203 ? 13.512 12.559 -13.492 1.00 26.80 203 GLY A O 1
ATOM 1525 N N . GLY A 1 204 ? 14.304 10.629 -12.903 1.00 34.88 204 GLY A N 1
ATOM 1526 C CA . GLY A 1 204 ? 15.242 9.690 -12.307 1.00 34.88 204 GLY A CA 1
ATOM 1527 C C . GLY A 1 204 ? 14.621 9.257 -10.980 1.00 34.88 204 GLY A C 1
ATOM 1528 O O . GLY A 1 204 ? 14.302 10.115 -10.156 1.00 34.88 204 GLY A O 1
ATOM 1529 N N . GLU A 1 205 ? 14.472 7.946 -10.788 1.00 50.84 205 GLU A N 1
ATOM 1530 C CA . GLU A 1 205 ? 14.214 7.233 -9.526 1.00 50.84 205 GLU A CA 1
ATOM 1531 C C . GLU A 1 205 ? 15.341 7.508 -8.536 1.00 50.84 205 GLU A C 1
ATOM 1533 O O . GLU A 1 205 ? 16.180 6.674 -8.209 1.00 50.84 205 GLU A O 1
ATOM 1538 N N . SER A 1 206 ? 15.475 8.765 -8.178 1.00 56.22 206 SER A N 1
ATOM 1539 C CA . SER A 1 206 ? 16.730 9.304 -7.750 1.00 56.22 206 SER A CA 1
ATOM 1540 C C . SER A 1 206 ? 16.580 9.470 -6.242 1.00 56.22 206 SER A C 1
ATOM 1542 O O . SER A 1 206 ? 15.941 10.405 -5.769 1.00 56.22 206 SER A O 1
ATOM 1544 N N . GLY A 1 207 ? 17.137 8.527 -5.467 1.00 57.12 207 GLY A N 1
ATOM 1545 C CA . GLY A 1 207 ? 17.048 8.556 -4.001 1.00 57.12 207 GLY A CA 1
ATOM 1546 C C . GLY A 1 207 ? 17.634 9.852 -3.424 1.00 57.12 207 GLY A C 1
ATOM 1547 O O . GLY A 1 207 ? 18.211 10.630 -4.169 1.00 57.12 207 GLY A O 1
ATOM 1548 N N . PRO A 1 208 ? 17.505 10.144 -2.130 1.00 67.81 208 PRO A N 1
ATOM 1549 C CA . PRO A 1 208 ? 17.845 11.457 -1.562 1.00 67.81 208 PRO A CA 1
ATOM 1550 C C . PRO A 1 208 ? 19.232 11.991 -1.981 1.00 67.81 208 PRO A C 1
ATOM 1552 O O . PRO A 1 208 ? 20.145 11.223 -2.285 1.00 67.81 208 PRO A O 1
ATOM 1555 N N . GLU A 1 209 ? 19.411 13.316 -2.009 1.00 73.75 209 GLU A N 1
ATOM 1556 C CA . GLU A 1 209 ? 20.706 13.926 -2.363 1.00 73.75 209 GLU A CA 1
ATOM 1557 C C . GLU A 1 209 ? 21.814 13.486 -1.394 1.00 73.75 209 GLU A C 1
ATOM 1559 O O . GLU A 1 209 ? 22.826 12.906 -1.800 1.00 73.75 209 GLU A O 1
ATOM 1564 N N . ASP A 1 210 ? 21.555 13.655 -0.098 1.00 74.56 210 ASP A N 1
ATOM 1565 C CA . ASP A 1 210 ? 22.351 13.145 1.009 1.00 74.56 210 ASP A CA 1
ATOM 1566 C C . ASP A 1 210 ? 21.428 12.510 2.053 1.00 74.56 210 ASP A C 1
ATOM 1568 O O . ASP A 1 210 ? 20.285 12.931 2.226 1.00 74.56 210 ASP A O 1
ATOM 1572 N N . ILE A 1 211 ? 21.944 11.541 2.802 1.00 79.19 211 ILE A N 1
ATOM 1573 C CA . ILE A 1 211 ? 21.291 11.007 4.000 1.00 79.19 211 ILE A CA 1
ATOM 1574 C C . ILE A 1 211 ? 22.257 11.023 5.174 1.00 79.19 211 ILE A C 1
ATOM 1576 O O . ILE A 1 211 ? 23.480 10.980 5.007 1.00 79.19 211 ILE A O 1
ATOM 1580 N N . ILE A 1 212 ? 21.692 11.025 6.375 1.00 77.62 212 ILE A N 1
ATOM 1581 C CA . ILE A 1 212 ? 22.428 10.748 7.600 1.00 77.62 212 ILE A CA 1
ATOM 1582 C C . ILE A 1 212 ? 22.118 9.318 8.026 1.00 77.62 212 ILE A C 1
ATOM 1584 O O . ILE A 1 212 ? 20.969 8.965 8.282 1.00 77.62 212 ILE A O 1
ATOM 1588 N N . ILE A 1 213 ? 23.155 8.488 8.095 1.00 78.19 213 ILE A N 1
ATOM 1589 C CA . ILE A 1 213 ? 23.062 7.139 8.641 1.00 78.19 213 ILE A CA 1
ATOM 1590 C C . ILE A 1 213 ? 23.318 7.240 10.142 1.00 78.19 213 ILE A C 1
ATOM 1592 O O . ILE A 1 213 ? 24.436 7.525 10.585 1.00 78.19 213 ILE A O 1
ATOM 1596 N N . GLN A 1 214 ? 22.265 7.015 10.921 1.00 69.69 214 GLN A N 1
ATOM 1597 C CA . GLN A 1 214 ? 22.292 7.054 12.376 1.00 69.69 214 GLN A CA 1
ATOM 1598 C C . GLN A 1 214 ? 21.347 5.987 12.938 1.00 69.69 214 GLN A C 1
ATOM 1600 O O . GLN A 1 214 ? 20.246 5.801 12.426 1.00 69.69 214 GLN A O 1
ATOM 1605 N N . SER A 1 215 ? 21.774 5.287 13.991 1.00 61.19 215 SER A N 1
ATOM 1606 C CA . SER A 1 215 ? 20.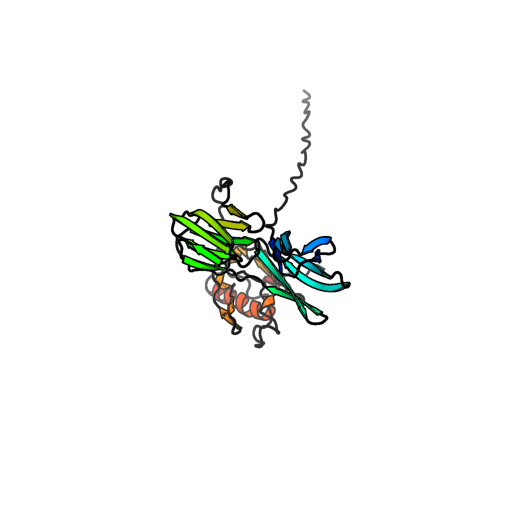855 4.541 14.855 1.00 61.19 215 SER A CA 1
ATOM 1607 C C . SER A 1 215 ? 20.450 5.417 16.037 1.00 61.19 215 SER A C 1
ATOM 1609 O O . SER A 1 215 ? 21.235 6.262 16.471 1.00 61.19 215 SER A O 1
ATOM 1611 N N . LEU A 1 216 ? 19.250 5.195 16.582 1.00 50.84 216 LEU A N 1
ATOM 1612 C CA . LEU A 1 216 ? 18.689 5.961 17.709 1.00 50.84 216 LEU A CA 1
ATOM 1613 C C . LEU A 1 216 ? 19.631 6.029 18.932 1.00 50.84 216 LEU A C 1
ATOM 1615 O O . LEU A 1 216 ? 19.565 6.968 19.715 1.00 50.84 216 LEU A O 1
ATOM 1619 N N . SER A 1 217 ? 20.546 5.065 19.056 1.00 47.81 217 SER A N 1
ATOM 1620 C CA . SER A 1 217 ? 21.537 4.923 20.127 1.00 47.81 217 SER A CA 1
ATOM 1621 C C . SER A 1 217 ? 22.985 5.285 19.734 1.00 47.81 217 SER A C 1
ATOM 1623 O O . SER A 1 217 ? 23.884 5.200 20.570 1.00 47.81 217 SER A O 1
ATOM 1625 N N . ALA A 1 218 ? 23.265 5.674 18.482 1.00 56.66 218 ALA A N 1
ATOM 1626 C CA . ALA A 1 218 ? 24.632 5.940 18.017 1.00 56.66 218 ALA A CA 1
ATOM 1627 C C . ALA A 1 218 ? 25.082 7.390 18.254 1.00 56.66 218 ALA A C 1
ATOM 1629 O O . ALA A 1 218 ? 24.492 8.346 17.751 1.00 56.66 218 ALA A O 1
ATOM 1630 N N . SER A 1 219 ? 26.233 7.533 18.914 1.00 59.38 219 SER A N 1
ATOM 1631 C CA . SER A 1 219 ? 26.880 8.815 19.234 1.00 59.38 219 SER A CA 1
ATOM 1632 C C . SER A 1 219 ? 27.600 9.492 18.059 1.00 59.38 219 SER A C 1
ATOM 1634 O O . SER A 1 219 ? 28.105 10.604 18.203 1.00 59.38 219 SER A O 1
ATOM 1636 N N . LYS A 1 220 ? 27.708 8.826 16.899 1.00 75.81 220 LYS A N 1
ATOM 1637 C CA . LYS A 1 220 ? 28.496 9.303 15.747 1.00 75.81 220 LYS A CA 1
ATOM 1638 C C . LYS A 1 220 ? 27.759 9.066 14.422 1.00 75.81 220 LYS A C 1
ATOM 1640 O O . LYS A 1 220 ? 28.030 8.059 13.763 1.00 75.81 220 LYS A O 1
ATOM 1645 N N . PRO A 1 221 ? 26.843 9.962 14.014 1.00 80.50 221 PRO A N 1
ATOM 1646 C CA . PRO A 1 221 ? 26.176 9.870 12.718 1.00 80.50 221 PRO A CA 1
ATOM 1647 C C . PRO A 1 221 ? 27.183 9.938 11.565 1.00 80.50 221 PRO A C 1
ATOM 1649 O O . PRO A 1 221 ? 28.228 10.588 11.671 1.00 80.50 221 PRO A O 1
ATOM 1652 N N . ALA A 1 222 ? 26.872 9.266 10.459 1.00 86.38 222 ALA A N 1
ATOM 1653 C CA . ALA A 1 222 ? 27.666 9.319 9.236 1.00 86.38 222 ALA A CA 1
ATOM 1654 C C . ALA A 1 222 ? 26.877 9.986 8.111 1.00 86.38 222 ALA A C 1
ATOM 1656 O O . ALA A 1 222 ? 25.722 9.639 7.870 1.00 86.38 222 ALA A O 1
ATOM 1657 N N . ARG A 1 223 ? 27.500 10.932 7.405 1.00 86.00 223 ARG A N 1
ATOM 1658 C CA . ARG A 1 223 ? 26.896 11.537 6.215 1.00 86.00 223 ARG A CA 1
ATOM 1659 C C . ARG A 1 223 ? 27.163 10.637 5.016 1.00 86.00 223 ARG A C 1
ATOM 16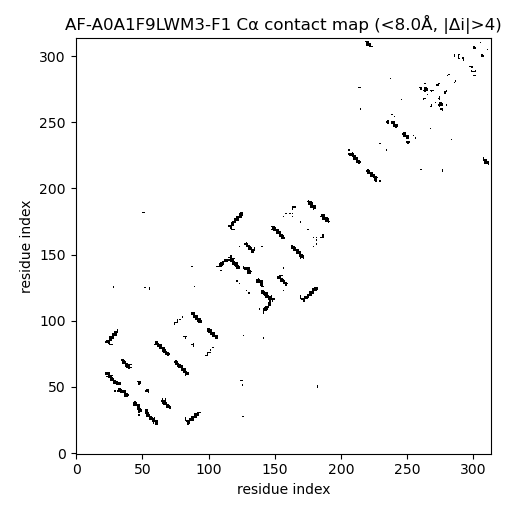61 O O . ARG A 1 223 ? 28.310 10.296 4.741 1.00 86.00 223 ARG A O 1
ATOM 1668 N N . PHE A 1 224 ? 26.117 10.311 4.272 1.00 87.56 224 PHE A N 1
ATOM 1669 C CA . PHE A 1 224 ? 26.206 9.536 3.046 1.00 87.56 224 PHE A CA 1
ATOM 1670 C C . PHE A 1 224 ? 25.638 10.344 1.873 1.00 87.56 224 PHE A C 1
ATOM 1672 O O . PHE A 1 224 ? 24.431 10.579 1.828 1.00 87.56 224 PHE A O 1
ATOM 1679 N N . PRO A 1 225 ? 26.476 10.784 0.918 1.00 86.75 225 PRO A N 1
ATOM 1680 C CA . PRO A 1 225 ? 26.001 11.486 -0.265 1.00 86.75 225 PRO A CA 1
ATOM 1681 C C . PRO A 1 225 ? 25.392 10.500 -1.261 1.00 86.75 225 PRO A C 1
ATOM 1683 O O . PRO A 1 225 ? 26.081 9.981 -2.146 1.00 86.75 225 PRO A O 1
ATOM 1686 N N . HIS A 1 226 ? 24.107 10.202 -1.085 1.00 86.25 226 HIS A N 1
ATOM 1687 C CA . HIS A 1 226 ? 23.407 9.136 -1.791 1.00 86.25 226 HIS A CA 1
ATOM 1688 C C . HIS A 1 226 ? 23.364 9.383 -3.307 1.00 86.25 226 HIS A C 1
ATOM 1690 O O . HIS A 1 226 ? 23.734 8.492 -4.074 1.00 86.25 226 HIS A O 1
ATOM 1696 N N . ARG A 1 227 ? 23.078 10.609 -3.767 1.00 84.19 227 ARG A N 1
ATOM 1697 C CA . ARG A 1 227 ? 23.100 10.941 -5.205 1.00 84.19 227 ARG A CA 1
ATOM 1698 C C . ARG A 1 227 ? 24.471 10.723 -5.848 1.00 84.19 227 ARG A C 1
ATOM 1700 O O . ARG A 1 227 ? 24.544 10.288 -6.996 1.00 84.19 227 ARG A O 1
ATOM 1707 N N . LYS A 1 228 ? 25.568 10.999 -5.130 1.00 85.25 228 LYS A N 1
ATOM 1708 C CA . LYS A 1 228 ? 26.929 10.759 -5.651 1.00 85.25 228 LYS A CA 1
ATOM 1709 C C . LYS A 1 228 ? 27.191 9.274 -5.892 1.00 85.25 228 LYS A C 1
ATOM 1711 O O . LYS A 1 228 ? 27.854 8.940 -6.867 1.00 85.25 228 LYS A O 1
ATOM 1716 N N . HIS A 1 229 ? 26.664 8.410 -5.028 1.00 87.31 229 HIS A N 1
ATOM 1717 C CA . HIS A 1 229 ? 26.808 6.964 -5.167 1.00 87.31 229 HIS A CA 1
ATOM 1718 C C . HIS A 1 229 ? 25.875 6.413 -6.242 1.00 87.31 229 HIS A C 1
ATOM 1720 O O . HIS A 1 229 ? 26.326 5.658 -7.092 1.00 87.31 229 HIS A O 1
ATOM 1726 N N . GLN A 1 230 ? 24.624 6.869 -6.293 1.00 84.81 230 GLN A N 1
ATOM 1727 C CA . GLN A 1 230 ? 23.667 6.438 -7.313 1.00 84.81 230 GLN A CA 1
ATOM 1728 C C . GLN A 1 230 ? 24.120 6.762 -8.746 1.00 84.81 230 GLN A C 1
ATOM 1730 O O . GLN A 1 230 ? 23.826 6.022 -9.676 1.00 84.81 230 GLN A O 1
ATOM 1735 N N . LYS A 1 231 ? 24.871 7.854 -8.939 1.00 84.56 231 LYS A N 1
ATOM 1736 C CA . LYS A 1 231 ? 25.458 8.199 -10.246 1.00 84.56 231 LYS A CA 1
ATOM 1737 C C . LYS A 1 231 ? 26.545 7.222 -10.711 1.00 84.56 231 LYS A C 1
ATOM 1739 O O . LYS A 1 231 ? 26.888 7.241 -11.887 1.00 84.56 231 LYS A O 1
ATOM 1744 N N . LYS A 1 232 ? 27.124 6.434 -9.800 1.00 82.44 232 LYS A N 1
ATOM 1745 C CA . LYS A 1 232 ? 28.261 5.540 -10.069 1.00 82.44 232 LYS A CA 1
ATOM 1746 C C . LYS A 1 232 ? 27.937 4.056 -9.875 1.00 82.44 232 LYS A C 1
ATOM 1748 O O . LYS A 1 232 ? 28.661 3.221 -10.401 1.00 82.44 232 LYS A O 1
ATOM 1753 N N . PHE A 1 233 ? 26.890 3.732 -9.121 1.00 81.88 233 PHE A N 1
ATOM 1754 C CA . PHE A 1 233 ? 26.587 2.376 -8.667 1.00 81.88 233 PHE A CA 1
ATOM 1755 C C . PHE A 1 233 ? 25.093 2.075 -8.799 1.00 81.88 233 PHE A C 1
ATOM 1757 O O . PHE A 1 233 ? 24.255 2.951 -8.577 1.00 81.88 233 PHE A O 1
ATOM 1764 N N . ALA A 1 234 ? 24.763 0.827 -9.137 1.00 82.00 234 ALA A N 1
ATOM 1765 C CA . ALA A 1 234 ? 23.381 0.370 -9.225 1.00 82.00 234 ALA A CA 1
ATOM 1766 C C . ALA A 1 234 ? 22.722 0.302 -7.837 1.00 82.00 234 ALA A C 1
ATOM 1768 O O . ALA A 1 234 ? 23.390 0.079 -6.827 1.00 82.00 234 ALA A O 1
ATOM 1769 N N . CYS A 1 235 ? 21.394 0.434 -7.778 1.00 81.25 235 CYS A N 1
ATOM 1770 C CA . CYS A 1 235 ? 20.636 0.408 -6.521 1.00 81.25 235 CYS A CA 1
ATOM 1771 C C . CYS A 1 235 ? 20.916 -0.857 -5.685 1.00 81.25 235 CYS A C 1
ATOM 1773 O O . CYS A 1 235 ? 21.053 -0.775 -4.464 1.00 81.25 235 CYS A O 1
ATOM 1775 N N . GLY A 1 236 ? 21.072 -2.007 -6.351 1.00 85.06 236 GLY A N 1
ATOM 1776 C CA . GLY A 1 236 ? 21.334 -3.299 -5.713 1.00 85.06 236 GLY A CA 1
ATOM 1777 C C . GLY A 1 236 ? 22.763 -3.527 -5.224 1.00 85.06 236 GLY A C 1
ATOM 1778 O O . GLY A 1 236 ? 23.021 -4.523 -4.556 1.00 85.06 236 GLY A O 1
ATOM 1779 N N . GLU A 1 237 ? 23.687 -2.597 -5.484 1.00 85.56 237 GLU A N 1
ATOM 1780 C CA . GLU A 1 237 ? 25.019 -2.648 -4.869 1.00 85.56 237 GLU A CA 1
ATOM 1781 C C . GLU A 1 237 ? 24.941 -2.439 -3.355 1.00 85.56 237 GLU A C 1
ATOM 1783 O O . GLU A 1 237 ? 25.790 -2.936 -2.613 1.00 85.56 237 GLU A O 1
ATOM 1788 N N . CYS A 1 238 ? 23.912 -1.721 -2.895 1.00 86.94 238 CYS A N 1
ATOM 1789 C CA . CYS A 1 238 ? 23.691 -1.388 -1.491 1.00 86.94 238 CYS A CA 1
ATOM 1790 C C . CYS A 1 238 ? 22.350 -1.903 -0.969 1.00 86.94 238 CYS A C 1
ATOM 1792 O O . CYS A 1 238 ? 22.302 -2.437 0.136 1.00 86.94 238 CYS A O 1
ATOM 1794 N N . HIS A 1 239 ? 21.264 -1.730 -1.725 1.00 86.19 239 HIS A N 1
ATOM 1795 C CA . HIS A 1 239 ? 19.958 -2.222 -1.314 1.00 86.19 239 HIS A CA 1
ATOM 1796 C C . HIS A 1 239 ? 19.882 -3.726 -1.556 1.00 86.19 239 HIS A C 1
ATOM 1798 O O . HIS A 1 239 ? 20.283 -4.219 -2.603 1.00 86.19 239 HIS A O 1
ATOM 1804 N N . HIS A 1 240 ? 19.369 -4.451 -0.575 1.00 88.69 240 HIS A N 1
ATOM 1805 C CA . HIS A 1 240 ? 19.062 -5.870 -0.663 1.00 88.69 240 HIS A CA 1
ATOM 1806 C C . HIS A 1 240 ? 17.824 -6.142 0.189 1.00 88.69 240 HIS A C 1
ATOM 1808 O O . HIS A 1 240 ? 17.487 -5.350 1.075 1.00 88.69 240 HIS A O 1
ATOM 1814 N N . GLY A 1 241 ? 17.130 -7.231 -0.114 1.00 86.25 241 GLY A N 1
ATOM 1815 C CA . GLY A 1 241 ? 16.000 -7.700 0.673 1.00 86.25 241 GLY A CA 1
ATOM 1816 C C . GLY A 1 241 ? 16.405 -8.802 1.644 1.00 86.25 241 GLY A C 1
ATOM 1817 O O . GLY A 1 241 ? 17.575 -9.189 1.730 1.00 86.25 241 GLY A O 1
ATOM 1818 N N . MET A 1 242 ? 15.397 -9.325 2.328 1.00 82.06 242 MET A N 1
ATOM 1819 C CA . MET A 1 242 ? 15.461 -10.546 3.117 1.00 82.06 242 MET A CA 1
ATOM 1820 C C . MET A 1 242 ? 14.231 -11.385 2.764 1.00 82.06 242 MET A C 1
ATOM 1822 O O . MET A 1 242 ? 13.141 -10.822 2.630 1.00 82.06 242 MET A O 1
ATOM 1826 N N . ASP A 1 243 ? 14.413 -12.682 2.544 1.00 78.75 243 ASP A N 1
ATOM 1827 C CA . ASP A 1 243 ? 13.305 -13.614 2.338 1.00 78.75 243 ASP A CA 1
ATOM 1828 C C . ASP A 1 243 ? 12.696 -14.087 3.669 1.00 78.75 243 ASP A C 1
ATOM 1830 O O . ASP A 1 243 ? 13.115 -13.688 4.758 1.00 78.75 243 ASP A O 1
ATOM 1834 N N . GLU A 1 244 ? 11.678 -14.941 3.578 1.00 73.56 244 GLU A N 1
ATOM 1835 C CA . GLU A 1 244 ? 10.959 -15.484 4.735 1.00 73.56 244 GLU A CA 1
ATOM 1836 C C . GLU A 1 244 ? 11.835 -16.370 5.637 1.00 73.56 244 GLU A C 1
ATOM 1838 O O . GLU A 1 244 ? 11.521 -16.540 6.813 1.00 73.56 244 GLU A O 1
ATOM 1843 N N . ALA A 1 245 ? 12.947 -16.903 5.119 1.00 76.06 245 ALA A N 1
ATOM 1844 C CA . ALA A 1 245 ? 13.902 -17.711 5.875 1.00 76.06 245 ALA A CA 1
ATOM 1845 C C . ALA A 1 245 ? 14.983 -16.862 6.570 1.00 76.06 245 ALA A C 1
ATOM 1847 O O . ALA A 1 245 ? 15.873 -17.408 7.226 1.00 76.06 245 ALA A O 1
ATOM 1848 N N . GLY A 1 246 ? 14.924 -15.532 6.438 1.00 72.38 246 GLY A N 1
ATOM 1849 C CA . GLY A 1 246 ? 15.924 -14.621 6.989 1.00 72.38 246 GLY A CA 1
ATOM 1850 C C . GLY A 1 246 ? 17.192 -14.517 6.137 1.00 72.38 246 GLY A C 1
ATOM 1851 O O . GLY A 1 246 ? 18.203 -13.988 6.602 1.00 72.38 246 GLY A O 1
ATOM 1852 N N . GLN A 1 247 ? 17.172 -15.013 4.896 1.00 79.94 247 GLN A N 1
ATOM 1853 C CA . GLN A 1 247 ? 18.320 -14.976 3.999 1.00 79.94 247 GLN A CA 1
ATOM 1854 C C . GLN A 1 247 ? 18.286 -13.729 3.109 1.00 79.94 247 GLN A C 1
ATOM 1856 O O . GLN A 1 247 ? 17.238 -13.266 2.662 1.00 79.94 247 GLN A O 1
ATOM 1861 N N . GLN A 1 248 ? 19.461 -13.145 2.864 1.00 82.75 248 GLN A N 1
ATOM 1862 C CA . GLN A 1 248 ? 19.590 -11.966 2.014 1.00 82.75 248 GLN A CA 1
ATOM 1863 C C . GLN A 1 248 ? 19.224 -12.298 0.561 1.00 82.75 248 GLN A C 1
ATOM 1865 O O . GLN A 1 248 ? 19.804 -13.205 -0.034 1.00 82.75 248 GLN A O 1
ATOM 1870 N N . ILE A 1 249 ? 18.355 -11.484 -0.041 1.00 83.00 249 ILE A N 1
ATOM 1871 C CA . ILE A 1 249 ? 17.999 -11.572 -1.465 1.00 83.00 249 ILE A CA 1
ATOM 1872 C C . ILE A 1 249 ? 18.444 -10.321 -2.239 1.00 83.00 249 ILE A C 1
ATOM 1874 O O . ILE A 1 249 ? 18.498 -9.228 -1.662 1.00 83.00 249 ILE A O 1
ATOM 1878 N N . PRO A 1 250 ? 18.758 -10.432 -3.544 1.00 75.94 250 PRO A N 1
ATOM 1879 C CA . PRO A 1 250 ? 19.118 -9.279 -4.364 1.00 75.94 250 PRO A CA 1
ATOM 1880 C C . PRO A 1 250 ? 18.002 -8.232 -4.414 1.00 75.94 250 PRO A C 1
ATOM 1882 O O . PRO A 1 250 ? 16.815 -8.554 -4.383 1.00 75.94 250 PRO A O 1
ATOM 1885 N N . TYR A 1 251 ? 18.381 -6.962 -4.534 1.00 77.56 251 TYR A N 1
ATOM 1886 C CA . TYR A 1 251 ? 17.415 -5.901 -4.791 1.00 77.56 251 TYR A CA 1
ATOM 1887 C C . TYR A 1 251 ? 16.831 -6.019 -6.194 1.00 77.56 251 TYR A C 1
ATOM 1889 O O . TYR A 1 251 ? 17.557 -6.125 -7.182 1.00 77.56 251 TYR A O 1
ATOM 1897 N N . ALA A 1 252 ? 15.509 -5.933 -6.257 1.00 69.25 252 ALA A N 1
ATOM 1898 C CA . ALA A 1 252 ? 14.755 -5.812 -7.490 1.00 69.25 252 ALA A CA 1
ATOM 1899 C C . ALA A 1 252 ? 14.198 -4.390 -7.615 1.00 69.25 252 ALA A C 1
ATOM 1901 O O . ALA A 1 252 ? 13.800 -3.779 -6.621 1.00 69.25 252 ALA A O 1
ATOM 1902 N N . THR A 1 253 ? 14.136 -3.865 -8.836 1.00 58.03 253 THR A N 1
ATOM 1903 C CA . THR A 1 253 ? 13.491 -2.577 -9.118 1.00 58.03 253 THR A CA 1
ATOM 1904 C C . THR A 1 253 ? 12.055 -2.583 -8.590 1.00 58.03 253 THR A C 1
ATOM 1906 O O . THR A 1 253 ? 11.304 -3.527 -8.828 1.00 58.03 253 THR A O 1
ATOM 1909 N N . GLY A 1 254 ? 11.685 -1.553 -7.826 1.00 59.41 254 GLY A N 1
ATOM 1910 C CA . GLY A 1 254 ? 10.386 -1.474 -7.146 1.00 59.41 254 GLY A CA 1
ATOM 1911 C C . GLY A 1 254 ? 10.339 -2.130 -5.759 1.00 59.41 254 GLY A C 1
ATOM 1912 O O . GLY A 1 254 ? 9.366 -1.932 -5.030 1.00 59.41 254 GLY A O 1
ATOM 1913 N N . MET A 1 255 ? 11.390 -2.843 -5.334 1.00 60.84 255 MET A N 1
ATOM 1914 C CA . MET A 1 255 ? 11.540 -3.252 -3.938 1.00 60.84 255 MET A CA 1
ATOM 1915 C C . MET A 1 255 ? 11.635 -1.997 -3.066 1.00 60.84 255 MET A C 1
ATOM 1917 O O . MET A 1 255 ? 12.477 -1.122 -3.288 1.00 60.84 255 MET A O 1
ATOM 1921 N N . LYS A 1 256 ? 10.755 -1.893 -2.065 1.00 64.31 256 LYS A N 1
ATOM 1922 C CA . LYS A 1 256 ? 10.741 -0.744 -1.157 1.00 64.31 256 LYS A CA 1
ATOM 1923 C C . LYS A 1 256 ? 12.056 -0.695 -0.380 1.00 64.31 256 LYS A C 1
ATOM 1925 O O . LYS A 1 256 ? 12.311 -1.548 0.465 1.00 64.31 256 LYS A O 1
AT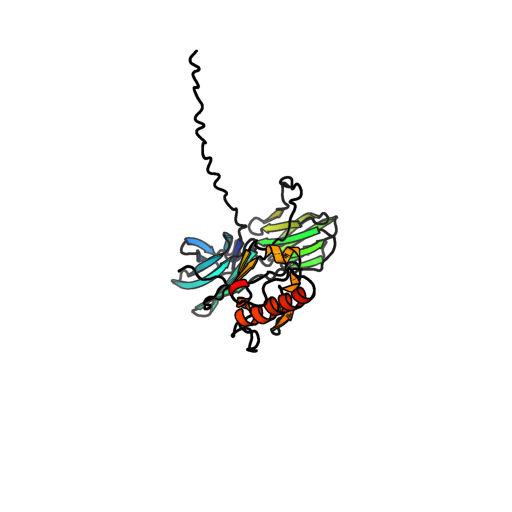OM 1930 N N . THR A 1 257 ? 12.864 0.332 -0.625 1.00 72.12 257 THR A N 1
ATOM 1931 C CA . THR A 1 257 ? 14.091 0.581 0.136 1.00 72.12 257 THR A CA 1
ATOM 1932 C C . THR A 1 257 ? 13.734 1.045 1.545 1.00 72.12 257 THR A C 1
ATOM 1934 O O . THR A 1 257 ? 13.026 2.041 1.709 1.00 72.12 257 THR A O 1
ATOM 1937 N N . GLN A 1 258 ? 14.211 0.331 2.561 1.00 73.50 258 GLN A N 1
ATOM 1938 C CA . GLN A 1 258 ? 13.998 0.668 3.971 1.00 73.50 258 GLN A CA 1
ATOM 1939 C C . GLN A 1 258 ? 15.306 1.113 4.634 1.00 73.50 258 GLN A C 1
ATOM 1941 O O . GLN A 1 258 ? 16.392 0.969 4.069 1.00 73.50 258 GLN A O 1
ATOM 1946 N N . HIS A 1 259 ? 15.217 1.646 5.854 1.00 80.31 259 HIS A N 1
ATOM 1947 C CA . HIS A 1 259 ? 16.405 1.915 6.659 1.00 80.31 259 HIS A CA 1
ATOM 1948 C C . HIS A 1 259 ? 17.059 0.605 7.096 1.00 80.31 259 HIS A C 1
ATOM 1950 O O . HIS A 1 259 ? 16.371 -0.294 7.579 1.00 80.31 259 HIS A O 1
ATOM 1956 N N . CYS A 1 260 ? 18.391 0.536 7.026 1.00 82.94 260 CYS A N 1
ATOM 1957 C CA . CYS A 1 260 ? 19.157 -0.662 7.382 1.00 82.94 260 CYS A CA 1
ATOM 1958 C C . CYS A 1 260 ? 18.834 -1.172 8.797 1.00 82.94 260 CYS A C 1
ATOM 1960 O O . CYS A 1 260 ? 18.866 -2.371 9.031 1.00 82.94 260 CYS A O 1
ATOM 1962 N N . ILE A 1 261 ? 18.484 -0.273 9.728 1.00 78.75 261 ILE A N 1
ATOM 1963 C CA . ILE A 1 261 ? 18.152 -0.611 11.122 1.00 78.75 261 ILE A CA 1
ATOM 1964 C C . ILE A 1 261 ? 16.909 -1.494 11.269 1.00 78.75 261 ILE A C 1
ATOM 1966 O O . ILE A 1 261 ? 16.778 -2.172 12.282 1.00 78.75 261 ILE A O 1
ATOM 1970 N N . SER A 1 262 ? 16.021 -1.514 10.270 1.00 79.25 262 SER A N 1
ATOM 1971 C CA . SER A 1 262 ? 14.835 -2.383 10.275 1.00 79.25 262 SER A CA 1
ATOM 1972 C C . SER A 1 262 ? 15.196 -3.870 10.310 1.00 79.25 262 SER A C 1
ATOM 1974 O O . SER A 1 262 ? 14.437 -4.649 10.870 1.00 79.25 262 SER A O 1
ATOM 1976 N N . CYS A 1 263 ? 16.366 -4.237 9.770 1.00 83.69 263 CYS A N 1
ATOM 1977 C CA . CYS A 1 263 ? 16.845 -5.620 9.694 1.00 83.69 263 CYS A CA 1
ATOM 1978 C C . CYS A 1 263 ? 18.207 -5.818 10.388 1.00 83.69 263 CYS A C 1
ATOM 1980 O O . CYS A 1 263 ? 18.416 -6.822 11.047 1.00 83.69 263 CYS A O 1
ATOM 1982 N N . HIS A 1 264 ? 19.139 -4.861 10.315 1.00 85.62 264 HIS A N 1
ATOM 1983 C CA . HIS A 1 264 ? 20.439 -4.937 11.001 1.00 85.62 264 HIS A CA 1
ATOM 1984 C C . HIS A 1 264 ? 20.319 -4.524 12.475 1.00 85.62 264 HIS A C 1
ATOM 1986 O O . HIS A 1 264 ? 20.789 -3.451 12.880 1.00 85.62 264 HIS A O 1
ATOM 1992 N N . ASN A 1 265 ? 19.657 -5.379 13.251 1.00 82.12 265 ASN A N 1
ATOM 1993 C CA . ASN A 1 265 ? 19.443 -5.279 14.692 1.00 82.12 265 ASN A CA 1
ATOM 1994 C C . ASN A 1 265 ? 19.495 -6.684 15.332 1.00 82.12 265 ASN A C 1
ATOM 1996 O O . ASN A 1 265 ? 19.466 -7.692 14.626 1.00 82.12 265 ASN A O 1
ATOM 2000 N N . ALA A 1 266 ? 19.579 -6.747 16.662 1.00 81.88 266 ALA A N 1
ATOM 2001 C CA . ALA A 1 266 ? 19.699 -8.009 17.395 1.00 81.88 266 ALA A CA 1
ATOM 2002 C C . ALA A 1 266 ? 18.442 -8.898 17.318 1.00 81.88 266 ALA A C 1
ATOM 2004 O O . ALA A 1 266 ? 18.562 -10.107 17.490 1.00 81.88 266 ALA A O 1
ATOM 2005 N N . ASP A 1 267 ? 17.271 -8.317 17.043 1.00 78.06 267 ASP A N 1
ATOM 2006 C CA . ASP A 1 267 ? 15.995 -9.040 17.000 1.00 78.06 267 ASP A CA 1
ATOM 2007 C C . ASP A 1 267 ? 15.807 -9.780 15.666 1.00 78.06 267 ASP A C 1
ATOM 2009 O O . ASP A 1 267 ? 15.241 -10.867 15.622 1.00 78.06 267 ASP A O 1
ATOM 2013 N N . MET A 1 268 ? 16.305 -9.194 14.574 1.00 76.44 268 MET A N 1
ATOM 2014 C CA . MET A 1 268 ? 16.188 -9.723 13.211 1.00 76.44 268 MET A CA 1
ATOM 2015 C C . MET A 1 268 ? 17.412 -10.533 12.773 1.00 76.44 268 MET A C 1
ATOM 2017 O O . MET A 1 268 ? 17.305 -11.372 11.883 1.00 76.44 268 MET A O 1
ATOM 2021 N N . MET A 1 269 ? 18.582 -10.289 13.373 1.00 77.19 269 MET A N 1
ATOM 2022 C CA . MET A 1 269 ? 19.826 -10.979 13.032 1.00 77.19 269 MET A CA 1
ATOM 2023 C C . MET A 1 269 ? 20.440 -11.644 14.271 1.00 77.19 269 MET A C 1
ATOM 2025 O O . MET A 1 269 ? 21.106 -10.969 15.063 1.00 77.19 269 MET A O 1
ATOM 2029 N N . PRO A 1 270 ? 20.276 -12.972 14.423 1.00 68.12 270 PRO A N 1
ATOM 2030 C CA . PRO A 1 270 ? 20.886 -13.715 15.524 1.00 68.12 270 PRO A CA 1
ATOM 2031 C C . PRO A 1 270 ? 22.417 -13.814 15.403 1.00 68.12 270 PRO A C 1
ATOM 2033 O O . PRO A 1 270 ? 23.098 -13.981 16.414 1.00 68.12 270 PRO A O 1
ATOM 2036 N N . ASP A 1 271 ? 22.981 -13.661 14.197 1.00 73.81 271 ASP A N 1
ATOM 2037 C CA . ASP A 1 271 ? 24.429 -13.524 14.001 1.00 73.81 271 ASP A CA 1
ATOM 2038 C C . ASP A 1 271 ? 24.907 -12.115 14.390 1.00 73.81 271 ASP A C 1
ATOM 2040 O O . ASP A 1 271 ? 24.533 -11.107 13.784 1.00 73.81 271 ASP A O 1
ATOM 2044 N N . ASN A 1 272 ? 25.799 -12.046 15.379 1.00 77.19 272 ASN A N 1
ATOM 2045 C CA . ASN A 1 272 ? 26.342 -10.798 15.902 1.00 77.19 272 ASN A CA 1
ATOM 2046 C C . ASN A 1 272 ? 27.341 -10.091 14.970 1.00 77.19 272 ASN A C 1
ATOM 2048 O O . ASN A 1 272 ? 27.757 -8.972 15.272 1.00 77.19 272 ASN A O 1
ATOM 2052 N N . SER A 1 273 ? 27.713 -10.699 13.840 1.00 80.94 273 SER A N 1
ATOM 2053 C CA . SER A 1 273 ? 28.687 -10.134 12.906 1.00 80.94 273 SER A CA 1
ATOM 2054 C C . SER A 1 273 ? 28.177 -8.878 12.180 1.00 80.94 273 SER A C 1
ATOM 2056 O O . SER A 1 273 ? 28.961 -7.965 11.906 1.00 80.94 273 SER A O 1
ATOM 2058 N N . LEU A 1 274 ? 26.865 -8.796 11.903 1.00 85.31 274 LEU A N 1
ATOM 2059 C CA . LEU A 1 274 ? 26.221 -7.715 11.137 1.00 85.31 274 LEU A CA 1
ATOM 2060 C C . LEU A 1 274 ? 24.899 -7.212 11.746 1.00 85.31 274 LEU A C 1
ATOM 2062 O O . LEU A 1 274 ? 24.237 -6.363 11.145 1.00 85.31 274 LEU A O 1
ATOM 2066 N N . ASN A 1 275 ? 24.530 -7.657 12.948 1.00 82.31 275 ASN A N 1
ATOM 2067 C CA . ASN A 1 275 ? 23.273 -7.303 13.626 1.00 82.31 275 ASN A CA 1
ATOM 2068 C C . ASN A 1 275 ? 23.193 -5.862 14.161 1.00 82.31 275 ASN A C 1
ATOM 2070 O O . ASN A 1 275 ? 22.388 -5.550 15.033 1.00 82.31 275 ASN A O 1
ATOM 2074 N N . THR A 1 276 ? 24.031 -4.954 13.668 1.00 84.44 276 THR A N 1
ATOM 2075 C CA . THR A 1 276 ? 23.874 -3.521 13.909 1.00 84.44 276 THR A CA 1
ATOM 2076 C C . THR A 1 276 ? 24.185 -2.757 12.635 1.00 84.44 276 THR A C 1
ATOM 2078 O O . THR A 1 276 ? 25.088 -3.117 11.878 1.00 84.44 276 THR A O 1
ATOM 2081 N N . VAL A 1 277 ? 23.524 -1.615 12.441 1.00 83.38 277 VAL A N 1
ATOM 2082 C CA . VAL A 1 277 ? 23.850 -0.695 11.335 1.00 83.38 277 VAL A CA 1
ATOM 2083 C C . VAL A 1 277 ? 25.321 -0.278 11.359 1.00 83.38 277 VAL A C 1
ATOM 2085 O O . VAL A 1 277 ? 25.933 -0.112 10.307 1.00 83.38 277 VAL A O 1
ATOM 2088 N N . LYS A 1 278 ? 25.921 -0.149 12.552 1.00 85.88 278 LYS A N 1
ATOM 2089 C CA . LYS A 1 278 ? 27.356 0.118 12.700 1.00 85.88 278 LYS A CA 1
ATOM 2090 C C . LYS A 1 278 ? 28.177 -0.980 12.024 1.00 85.88 278 LYS A C 1
ATOM 2092 O O . LYS A 1 278 ? 29.069 -0.652 11.248 1.00 85.88 278 LYS A O 1
ATOM 2097 N N . LEU A 1 279 ? 27.919 -2.246 12.333 1.00 87.62 279 LEU A N 1
ATOM 2098 C CA . LEU A 1 279 ? 28.685 -3.364 11.781 1.00 87.62 279 LEU A CA 1
ATOM 2099 C C . LEU A 1 279 ? 28.453 -3.500 10.273 1.00 87.62 279 LEU A C 1
ATOM 2101 O O . LEU A 1 279 ? 29.422 -3.509 9.515 1.00 87.62 279 LEU A O 1
ATOM 2105 N N . ALA A 1 280 ? 27.193 -3.450 9.834 1.00 87.44 280 ALA A N 1
ATOM 2106 C CA . ALA A 1 280 ? 26.824 -3.500 8.421 1.00 87.44 280 ALA A CA 1
ATOM 2107 C C . ALA A 1 280 ? 27.500 -2.395 7.589 1.00 87.44 280 ALA A C 1
ATOM 2109 O O . ALA A 1 280 ? 28.119 -2.669 6.560 1.00 87.44 280 ALA A O 1
ATOM 2110 N N . ALA A 1 281 ? 27.470 -1.146 8.064 1.00 88.31 281 ALA A N 1
ATOM 2111 C CA . ALA A 1 281 ? 28.087 -0.022 7.363 1.00 88.31 281 ALA A CA 1
ATOM 2112 C C . ALA A 1 281 ? 29.623 -0.106 7.342 1.00 88.31 281 ALA A C 1
ATOM 2114 O O . ALA A 1 281 ? 30.247 0.218 6.331 1.00 88.31 281 ALA A O 1
ATOM 2115 N N . HIS A 1 282 ? 30.267 -0.560 8.422 1.00 89.06 282 HIS A N 1
ATOM 2116 C CA . HIS A 1 282 ? 31.723 -0.735 8.420 1.00 89.06 282 HIS A CA 1
ATOM 2117 C C . HIS A 1 282 ? 32.171 -1.917 7.558 1.00 89.06 282 HIS A C 1
ATOM 2119 O O . HIS A 1 282 ? 33.259 -1.847 6.993 1.00 89.06 282 HIS A O 1
ATOM 2125 N N . ALA A 1 283 ? 31.357 -2.963 7.413 1.00 88.94 283 ALA A N 1
ATOM 2126 C CA . ALA A 1 283 ? 31.635 -4.049 6.483 1.00 88.94 283 ALA A CA 1
ATOM 2127 C C . ALA A 1 283 ? 31.472 -3.578 5.028 1.00 88.94 283 ALA A C 1
ATOM 2129 O O . ALA A 1 283 ? 32.427 -3.615 4.250 1.00 88.94 283 ALA A O 1
ATOM 2130 N N . LYS A 1 284 ? 30.293 -3.054 4.669 1.00 89.50 284 LYS A N 1
ATOM 2131 C CA . LYS A 1 284 ? 29.949 -2.727 3.279 1.00 89.50 284 LYS A CA 1
ATOM 2132 C C . LYS A 1 284 ? 30.599 -1.434 2.782 1.00 89.50 284 LYS A C 1
ATOM 2134 O O . LYS A 1 284 ? 31.262 -1.450 1.747 1.00 89.50 284 LYS A O 1
ATOM 2139 N N . CYS A 1 285 ? 30.466 -0.322 3.509 1.00 89.88 285 CYS A N 1
ATOM 2140 C CA . CYS A 1 285 ? 30.945 0.985 3.040 1.00 89.88 285 CYS A CA 1
ATOM 2141 C C . CYS A 1 285 ? 32.477 1.049 3.040 1.00 89.88 285 CYS A C 1
ATOM 2143 O O . CYS A 1 285 ? 33.088 1.397 2.031 1.00 89.88 285 CYS A O 1
ATOM 2145 N N . LYS A 1 286 ? 33.121 0.667 4.155 1.00 88.88 286 L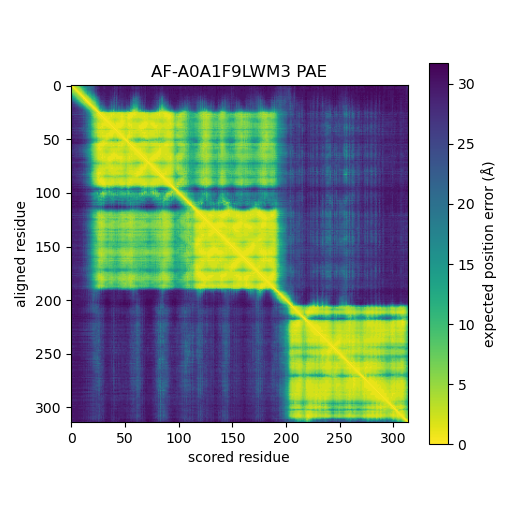YS A N 1
ATOM 2146 C CA . LYS A 1 286 ? 34.593 0.663 4.242 1.00 88.88 286 LYS A CA 1
ATOM 2147 C C . LYS A 1 286 ? 35.202 -0.391 3.315 1.00 88.88 286 LYS A C 1
ATOM 2149 O O . LYS A 1 286 ? 36.250 -0.130 2.734 1.00 88.88 286 LYS A O 1
ATOM 2154 N N . GLY A 1 287 ? 34.568 -1.560 3.185 1.00 88.75 287 GLY A N 1
ATOM 2155 C CA . GLY A 1 287 ? 35.008 -2.624 2.280 1.00 88.75 287 GLY A CA 1
ATOM 2156 C C . GLY A 1 287 ? 34.996 -2.171 0.822 1.00 88.75 287 GLY A C 1
ATOM 2157 O O . GLY A 1 287 ? 36.030 -2.215 0.162 1.00 88.75 287 GLY A O 1
ATOM 2158 N N . CYS A 1 288 ? 33.865 -1.637 0.355 1.00 89.94 288 CYS A N 1
ATOM 2159 C CA . CYS A 1 288 ? 33.738 -1.130 -1.010 1.00 89.94 288 CYS A CA 1
ATOM 2160 C C . CYS A 1 288 ? 34.723 0.016 -1.292 1.00 89.94 288 CYS A C 1
ATOM 2162 O O . CYS A 1 288 ? 35.441 -0.025 -2.286 1.00 89.94 288 CYS A O 1
ATOM 2164 N N . HIS A 1 289 ? 34.852 0.997 -0.390 1.00 92.31 289 HIS A N 1
ATOM 2165 C CA . HIS A 1 289 ? 35.798 2.099 -0.595 1.00 92.31 289 HIS A CA 1
ATOM 2166 C C . HIS A 1 289 ? 37.256 1.635 -0.694 1.00 92.31 289 HIS A C 1
ATOM 2168 O O . HIS A 1 289 ? 38.005 2.217 -1.469 1.00 92.31 289 HIS A O 1
ATOM 2174 N N . LYS A 1 290 ? 37.668 0.595 0.046 1.00 90.62 290 LYS A N 1
ATOM 2175 C CA . LYS A 1 290 ? 39.015 0.014 -0.093 1.00 90.62 290 LYS A CA 1
ATOM 2176 C C . LYS A 1 290 ? 39.229 -0.580 -1.485 1.00 90.62 290 LYS A C 1
ATOM 2178 O O . LYS A 1 290 ? 40.229 -0.264 -2.110 1.00 90.62 290 LYS A O 1
ATOM 2183 N N . ILE A 1 291 ? 38.264 -1.362 -1.973 1.00 89.25 291 ILE A N 1
ATOM 2184 C CA . ILE A 1 291 ? 38.317 -1.981 -3.307 1.00 89.25 291 ILE A CA 1
ATOM 2185 C C . ILE A 1 291 ? 38.368 -0.907 -4.401 1.00 89.25 291 ILE A C 1
ATOM 2187 O O . ILE A 1 291 ? 39.141 -1.011 -5.349 1.00 89.25 291 ILE A O 1
ATOM 2191 N N . VAL A 1 292 ? 37.560 0.149 -4.273 1.00 87.38 292 VAL A N 1
ATOM 2192 C CA . VAL A 1 292 ? 37.566 1.260 -5.235 1.00 87.38 292 VAL A CA 1
ATOM 2193 C C . VAL A 1 292 ? 38.879 2.046 -5.153 1.00 87.38 292 VAL A C 1
ATOM 2195 O O . VAL A 1 292 ? 39.404 2.430 -6.191 1.00 87.38 292 VAL A O 1
ATOM 2198 N N . ALA A 1 293 ? 39.456 2.233 -3.960 1.00 89.25 293 ALA A N 1
ATOM 2199 C CA . ALA A 1 293 ? 40.704 2.982 -3.764 1.00 89.25 293 ALA A CA 1
ATOM 2200 C C . ALA A 1 293 ? 41.933 2.334 -4.416 1.00 89.25 293 ALA A C 1
ATOM 2202 O O . ALA A 1 293 ? 42.898 3.033 -4.709 1.00 89.25 293 ALA A O 1
ATOM 2203 N N . GLU A 1 294 ? 41.899 1.027 -4.678 1.00 90.12 294 GLU A N 1
ATOM 2204 C CA . GLU A 1 294 ? 42.948 0.334 -5.437 1.00 90.12 294 GLU A CA 1
ATOM 2205 C C . GLU A 1 294 ? 42.965 0.735 -6.922 1.00 90.12 294 GLU A C 1
ATOM 2207 O O . GLU A 1 294 ? 43.973 0.543 -7.598 1.00 90.12 294 GLU A O 1
ATOM 2212 N N . LYS A 1 295 ? 41.852 1.276 -7.441 1.00 82.75 295 LYS A N 1
ATOM 2213 C CA . LYS A 1 295 ? 41.631 1.519 -8.878 1.00 82.75 295 LYS A CA 1
ATOM 2214 C C . LYS A 1 295 ? 41.264 2.965 -9.222 1.00 82.75 295 LYS A C 1
ATOM 2216 O O . LYS A 1 295 ? 41.443 3.375 -10.363 1.00 82.75 295 LYS A O 1
ATOM 2221 N N . ASP A 1 296 ? 40.753 3.735 -8.265 1.00 79.25 296 ASP A N 1
ATOM 2222 C CA . ASP A 1 296 ? 40.327 5.124 -8.438 1.00 79.25 296 ASP A CA 1
ATOM 2223 C C . ASP A 1 296 ? 40.763 5.966 -7.231 1.00 79.25 296 ASP A C 1
ATOM 2225 O O . ASP A 1 296 ? 40.326 5.752 -6.097 1.00 79.25 296 ASP A O 1
ATOM 2229 N N . ALA A 1 297 ? 41.592 6.980 -7.489 1.00 77.31 297 ALA A N 1
ATOM 2230 C CA . ALA A 1 297 ? 42.049 7.933 -6.479 1.00 77.31 297 ALA A CA 1
ATOM 2231 C C . ALA A 1 297 ? 40.903 8.774 -5.870 1.00 77.31 297 ALA A C 1
ATOM 2233 O O . ALA A 1 297 ? 41.079 9.374 -4.810 1.00 77.31 297 ALA A O 1
ATOM 2234 N N . HIS A 1 298 ? 39.724 8.800 -6.502 1.00 79.00 298 HIS A N 1
ATOM 2235 C CA . HIS A 1 298 ? 38.510 9.466 -6.017 1.00 79.00 298 HIS A CA 1
ATOM 2236 C C . HIS A 1 298 ? 37.599 8.543 -5.196 1.00 79.00 298 HIS A C 1
ATOM 2238 O O . HIS A 1 298 ? 36.411 8.845 -5.014 1.00 79.00 298 HIS A O 1
ATOM 2244 N N . ALA A 1 299 ? 38.122 7.414 -4.714 1.00 81.81 299 ALA A N 1
ATOM 2245 C CA . ALA A 1 299 ? 37.412 6.554 -3.785 1.00 81.81 299 ALA A CA 1
ATOM 2246 C C . ALA A 1 299 ? 36.962 7.318 -2.533 1.00 81.81 299 ALA A C 1
ATOM 2248 O O . ALA A 1 299 ? 37.578 8.290 -2.085 1.00 81.81 299 ALA A O 1
ATOM 2249 N N . GLY A 1 300 ? 35.859 6.855 -1.950 1.00 85.62 300 GLY A N 1
ATOM 2250 C CA . GLY A 1 300 ? 35.379 7.401 -0.693 1.00 85.62 300 GLY A CA 1
ATOM 2251 C C . GLY A 1 300 ? 36.383 7.195 0.456 1.00 85.62 300 GLY A C 1
ATOM 2252 O O . GLY A 1 300 ? 37.336 6.424 0.351 1.00 85.62 300 GLY A O 1
ATOM 2253 N N . PRO A 1 301 ? 36.184 7.875 1.594 1.00 88.19 301 PRO A N 1
ATOM 2254 C CA . PRO A 1 301 ? 37.134 7.857 2.701 1.00 88.19 301 PRO A CA 1
ATOM 2255 C C . PRO A 1 301 ? 37.340 6.448 3.283 1.00 88.19 301 PRO A C 1
ATOM 2257 O O . PRO A 1 301 ? 36.375 5.752 3.602 1.00 88.19 301 PRO A O 1
ATOM 2260 N N . ILE A 1 302 ? 38.611 6.059 3.460 1.00 82.88 302 ILE A N 1
ATOM 2261 C CA . ILE A 1 302 ? 39.030 4.734 3.969 1.00 82.88 302 ILE A CA 1
ATOM 2262 C C . ILE A 1 302 ? 39.839 4.780 5.276 1.00 82.88 302 ILE A C 1
ATOM 2264 O O . ILE A 1 302 ? 39.807 3.823 6.052 1.00 82.88 302 ILE A O 1
ATOM 2268 N N . ALA A 1 303 ? 40.562 5.879 5.527 1.00 76.06 303 ALA A N 1
ATOM 2269 C CA . ALA A 1 303 ? 41.614 5.927 6.547 1.00 76.06 303 ALA A CA 1
ATOM 2270 C C . ALA A 1 303 ? 41.194 6.598 7.866 1.00 76.06 303 ALA A C 1
ATOM 2272 O O . ALA A 1 303 ? 41.613 6.165 8.937 1.00 76.06 303 ALA A O 1
ATOM 2273 N N . LYS A 1 304 ? 40.367 7.652 7.819 1.00 84.38 304 LYS A N 1
ATOM 2274 C CA . LYS A 1 304 ? 39.988 8.443 9.003 1.00 84.38 304 LYS A CA 1
ATOM 2275 C C . LYS A 1 304 ? 38.487 8.366 9.258 1.00 84.38 304 LYS A C 1
ATOM 2277 O O . LYS A 1 304 ? 37.699 8.649 8.360 1.00 84.38 304 LYS A O 1
ATOM 2282 N N . CYS A 1 305 ? 38.090 8.095 10.504 1.00 84.88 305 CYS A N 1
ATOM 2283 C CA . CYS A 1 305 ? 36.678 8.023 10.903 1.00 84.88 305 CYS A CA 1
ATOM 2284 C C . CYS A 1 305 ? 35.905 9.313 10.573 1.00 84.88 305 CYS A C 1
ATOM 2286 O O . CYS A 1 305 ? 34.758 9.249 10.147 1.00 84.88 305 CYS A O 1
ATOM 2288 N N . GLY A 1 306 ? 36.547 10.480 10.708 1.00 83.81 306 GLY A N 1
ATOM 2289 C CA . GLY A 1 306 ? 35.942 11.784 10.399 1.00 83.81 306 GLY A CA 1
ATOM 2290 C C . GLY A 1 306 ? 35.692 12.054 8.910 1.00 83.81 306 GLY A C 1
ATOM 2291 O O . GLY A 1 306 ? 35.063 13.050 8.584 1.00 83.81 306 GLY A O 1
ATOM 2292 N N . GLY A 1 307 ? 36.167 11.190 8.004 1.00 84.12 307 GLY A N 1
ATOM 2293 C CA . GLY A 1 307 ? 35.815 11.274 6.584 1.00 84.12 307 GLY A CA 1
ATOM 2294 C C . GLY A 1 307 ? 34.373 10.836 6.304 1.00 84.12 307 GLY A C 1
ATOM 2295 O O . GLY A 1 307 ? 33.766 11.317 5.354 1.00 84.12 307 GLY A O 1
ATOM 2296 N N . CYS A 1 308 ? 33.817 9.961 7.149 1.00 84.94 308 CYS A N 1
ATOM 2297 C CA . CYS A 1 308 ? 32.425 9.508 7.062 1.00 84.94 308 CYS A CA 1
ATOM 2298 C C . CYS A 1 308 ? 31.562 10.099 8.184 1.00 84.94 308 CYS A C 1
ATOM 2300 O O . CYS A 1 308 ? 30.415 10.484 7.960 1.00 84.94 308 CYS A O 1
ATOM 2302 N N . HIS A 1 309 ? 32.103 10.140 9.405 1.00 88.38 309 HIS A N 1
ATOM 2303 C CA . HIS A 1 309 ? 31.376 10.569 10.593 1.00 88.38 309 HIS A CA 1
ATOM 2304 C C . HIS A 1 309 ? 31.445 12.080 10.775 1.00 88.38 309 HIS A C 1
ATOM 2306 O O . HIS A 1 309 ? 32.530 12.660 10.820 1.00 88.38 309 HIS A O 1
ATOM 2312 N N . ILE A 1 310 ? 30.279 12.697 10.950 1.00 83.06 310 ILE A N 1
ATOM 2313 C CA . ILE A 1 310 ? 30.161 14.124 11.246 1.00 83.06 310 ILE A CA 1
ATOM 2314 C C . ILE A 1 310 ? 30.167 14.340 12.763 1.00 83.06 310 ILE A C 1
ATOM 2316 O O . ILE A 1 310 ? 29.668 13.510 13.527 1.00 83.06 310 ILE A O 1
ATOM 2320 N N . LYS A 1 311 ? 30.759 15.449 13.221 1.00 69.69 311 LYS A N 1
ATOM 2321 C CA . LYS A 1 311 ? 30.664 15.848 14.632 1.00 69.69 311 LYS A CA 1
ATOM 2322 C C . LYS A 1 311 ? 29.224 16.268 14.916 1.00 69.69 311 LYS A C 1
ATOM 2324 O O . LYS A 1 311 ? 28.666 17.051 14.155 1.00 69.69 311 LYS A O 1
ATOM 2329 N N . GLN A 1 312 ? 28.647 15.773 16.008 1.00 57.34 312 GLN A N 1
ATOM 2330 C CA . GLN A 1 312 ? 27.381 16.308 16.496 1.00 57.34 312 GLN A CA 1
ATOM 2331 C C . GLN A 1 312 ? 27.625 17.744 16.965 1.00 57.34 312 GLN A C 1
ATOM 2333 O O . GLN A 1 312 ? 28.439 17.977 17.861 1.00 57.34 312 GLN A O 1
ATOM 2338 N N . THR A 1 313 ? 26.980 18.707 16.315 1.00 50.06 313 THR A N 1
ATOM 2339 C CA . THR A 1 313 ? 26.840 20.053 16.867 1.00 50.06 313 THR A CA 1
ATOM 2340 C C . THR A 1 313 ? 25.883 19.937 18.047 1.00 50.06 313 THR A C 1
ATOM 2342 O O . THR A 1 313 ? 24.768 19.449 17.864 1.00 50.06 313 THR A O 1
ATOM 2345 N N . LYS A 1 314 ? 26.375 20.271 19.245 1.00 41.97 314 LYS A N 1
ATOM 2346 C CA . LYS A 1 314 ? 25.548 20.390 20.451 1.00 41.97 314 LYS A CA 1
ATOM 2347 C C . LYS A 1 314 ? 24.434 21.407 20.245 1.00 41.97 314 LYS A C 1
ATOM 2349 O O . LYS A 1 314 ? 24.700 22.396 19.526 1.00 41.97 314 LYS A O 1
#

Foldseek 3Di:
DDDDDDDDDDPPDDPPPPPPPLQQFFKEAEQEDWQKWKDKQNHTPGTFDPLQNGDMGTRHHFDKIWIWIAHPVGQIDTDIDTTDHHFYWYWYWDDDPRDTDTDTDRPPADEDDADFWFKEQFAERVWFWFKDKQNHTPGTHRYIYHPDHQAWIKMWTHDPNDIAIDIDGTGGHFYWYWYQYSSVRDIDIPRPPDPVPCPDDPDDVAPDQKDWQDDPPDQWIFIGRRNVQVVPDPPQLQDWDADPVLDTHTDDVVPDGDRPQVQLACVNDVDPCRNHPVNVCCCRQLVVLVVVVVPDVPGQDNDDPCSTTDHDDD

pLDDT: mean 72.97, std 18.18, range [23.25, 96.31]

Sequence (314 aa):
MKKFLLGLSAAMLLVVFVSFEVKAAGHLQIVAEPGIRIRLNDEAKGETTQKAGGMYLENLAAGSYKLKAEKATGDLLVASIMIYDERTVAVKLVFNNDSMVAENMVVNRTVLPAGNGGQLVLRSVPLGARVFVDGKEIGSADLLLHNVPPASHSVRFQLQGKELNSNVEVNAKEQITLTADFRDGRIINSSSRGNPKITAPAGGESGPEDIIIQSLSASKPARFPHRKHQKKFACGECHHGMDEAGQQIPYATGMKTQHCISCHNADMMPDNSLNTVKLAAHAKCKGCHKIVAEKDAHAGPIAKCGGCHIKQTK

Nearest PDB structures (foldseek):
  7pmx-assembly1_A  TM=3.689E-01  e=2.478E-05  Homo sapiens
  5a9i-assembly3_C  TM=3.810E-01  e=1.466E-03  Rattus norvegicus
  3cbr-assembly1_B-2  TM=5.943E-01  e=2.272E-01  unclassified
  8vlg-assembly1_A  TM=6.818E-01  e=1.110E+00  Homo sapiens
  4fer-assembly1_A  TM=6.306E-01  e=1.316E+00  Bacillus subtilis subsp. subtilis str. 168

Secondary structure (DSSP, 8-state):
-------------------------EEEEEE--TT-EEEETTEEEEE-BGGGTEEEEEEEPSEEEEEEEE-TT--EEEEEEEE-TT-EEEEEEEEETTEEEEEEEE----BPPP-SSEEEEEEEESS--EEEETTEEEEESSEEEEEE-SEEEEEEEEETTEEEEEEEEEPTT-EEEEEEETTTTEEEE-S-S--------S--S---S-EEE--TT-SS-EEE-HHHHHTTS-GGGT-EEE-TTS-EEE--TT-----GGGTSSTTT--STTTSSHHHHHHHHHHHHHHHHHTT-TTPPP-S-GGGTBPPPP-